Protein AF-A0AAV0DRF1-F1 (afdb_monomer)

Radius of gyration: 24.37 Å; Cα contacts (8 Å, |Δi|>4): 226; chains: 1; bounding box: 44×60×85 Å

Sequence (187 aa):
MSDIYEKFKIRVGYKKAWCGRLIALECKFGNWEASYNELPKLLEAIRYSNPGSVVHLQSLQIGIPDTLQFFRVFWSFKASIDSFKYCLPVVSVDGTHLYGKYQGVLLVVVAMNANREIFPLVYAVVASENAESWSWFFERVMSDVVGSDRRVCIISDRIFQFRQEALTPKQCPNPWSEHRNPTPAFW

Solvent-accessible surface area (backbone atoms only — not comparable to full-atom values): 11291 Å² total; per-residue (Å²): 116,64,66,52,28,73,75,68,72,47,90,73,54,70,70,58,52,50,52,51,49,52,53,53,47,32,75,73,75,48,54,73,67,60,55,62,67,44,43,64,59,52,53,50,50,48,37,68,77,35,70,78,29,50,74,49,81,45,63,41,82,49,103,47,86,100,41,69,43,84,49,34,37,38,40,32,49,34,69,35,44,68,48,47,80,62,25,53,61,42,36,41,42,52,76,45,78,42,84,68,94,67,62,26,24,42,37,38,35,30,32,34,36,83,84,72,42,86,36,76,41,38,43,31,41,33,60,50,99,42,67,66,52,51,51,54,49,50,50,49,45,40,66,76,51,54,39,93,88,53,77,67,48,81,44,62,72,87,65,93,70,80,72,82,71,87,80,58,80,78,75,75,79,71,96,78,78,77,94,71,82,87,81,89,76,92,132

Structure (mmCIF, N/CA/C/O backbone):
data_AF-A0AAV0DRF1-F1
#
_entry.id   AF-A0AAV0DRF1-F1
#
loop_
_atom_site.group_PDB
_atom_site.id
_atom_site.type_symbol
_atom_site.label_atom_id
_atom_site.label_alt_id
_atom_site.label_comp_id
_atom_site.label_asym_id
_atom_site.label_entity_id
_atom_site.label_seq_id
_atom_site.pdbx_PDB_ins_code
_atom_site.Cartn_x
_atom_site.Cartn_y
_atom_site.Cartn_z
_atom_site.occupancy
_atom_site.B_iso_or_equiv
_atom_site.auth_seq_id
_atom_site.auth_comp_id
_atom_site.auth_asym_id
_atom_site.auth_atom_id
_atom_site.pdbx_PDB_model_num
ATOM 1 N N . MET A 1 1 ? 24.338 -19.799 -18.988 1.00 65.12 1 MET A N 1
ATOM 2 C CA . MET A 1 1 ? 24.235 -19.416 -20.425 1.00 65.12 1 MET A CA 1
ATOM 3 C C . MET A 1 1 ? 24.688 -20.526 -21.374 1.00 65.12 1 MET A C 1
ATOM 5 O O . MET A 1 1 ? 24.482 -20.381 -22.574 1.00 65.12 1 MET A O 1
ATOM 9 N N . SER A 1 2 ? 25.235 -21.632 -20.857 1.00 76.25 2 SER A N 1
ATOM 10 C CA . SER A 1 2 ? 25.391 -22.914 -21.561 1.00 76.25 2 SER A CA 1
ATOM 11 C C . SER A 1 2 ? 24.099 -23.347 -22.253 1.00 76.25 2 SER A C 1
ATOM 13 O O . SER A 1 2 ? 24.123 -23.638 -23.439 1.00 76.25 2 SER A O 1
ATOM 15 N N . ASP A 1 3 ? 22.961 -23.232 -21.573 1.00 85.88 3 ASP A N 1
ATOM 16 C CA . ASP A 1 3 ? 21.671 -23.771 -22.027 1.00 85.88 3 ASP A CA 1
ATOM 17 C C . ASP A 1 3 ? 21.187 -23.152 -23.353 1.00 85.88 3 ASP A C 1
ATOM 19 O O . ASP A 1 3 ? 20.653 -23.838 -24.225 1.00 85.88 3 ASP A O 1
ATOM 23 N N . ILE A 1 4 ? 21.417 -21.845 -23.547 1.00 86.50 4 ILE A N 1
ATOM 24 C CA . ILE A 1 4 ? 21.077 -21.141 -24.797 1.00 86.50 4 ILE A CA 1
ATOM 25 C C . ILE A 1 4 ? 21.964 -21.642 -25.940 1.00 86.50 4 ILE A C 1
ATOM 27 O O . ILE A 1 4 ? 21.481 -21.878 -27.048 1.00 86.50 4 ILE A O 1
ATOM 31 N N . TYR A 1 5 ? 23.257 -21.826 -25.674 1.00 88.75 5 TYR A N 1
ATOM 32 C CA . TYR A 1 5 ? 24.185 -22.344 -26.669 1.00 88.75 5 TYR A CA 1
ATOM 33 C C . TYR A 1 5 ? 23.912 -23.817 -26.975 1.00 88.75 5 TYR A C 1
ATOM 35 O O . TYR A 1 5 ? 23.933 -24.211 -28.133 1.00 88.75 5 TYR A O 1
ATOM 43 N N . GLU A 1 6 ? 23.603 -24.638 -25.978 1.00 92.25 6 GLU A N 1
ATOM 44 C CA . GLU A 1 6 ? 23.290 -26.053 -26.168 1.00 92.25 6 GLU A CA 1
ATOM 45 C C . GLU A 1 6 ? 22.064 -26.243 -27.056 1.00 92.25 6 GLU A C 1
ATOM 47 O O . GLU A 1 6 ? 22.135 -27.018 -28.015 1.00 92.25 6 GLU A O 1
ATOM 52 N N . LYS A 1 7 ? 20.999 -25.476 -26.793 1.00 94.25 7 LYS A N 1
ATOM 53 C CA . LYS A 1 7 ? 19.719 -25.572 -27.500 1.00 94.25 7 LYS A CA 1
ATOM 54 C C . LYS A 1 7 ? 19.719 -24.902 -28.873 1.00 94.25 7 LYS A C 1
ATOM 56 O O . LYS A 1 7 ? 19.182 -25.469 -29.817 1.00 94.25 7 LYS A O 1
ATOM 61 N N . PHE A 1 8 ? 20.300 -23.709 -28.992 1.00 92.31 8 PHE A N 1
ATOM 62 C CA . PHE A 1 8 ? 20.183 -22.887 -30.204 1.00 92.31 8 PHE A CA 1
ATOM 63 C C . PHE A 1 8 ? 21.497 -22.712 -30.967 1.00 92.31 8 PHE A C 1
ATOM 65 O O . PHE A 1 8 ? 21.495 -22.113 -32.035 1.00 92.31 8 PHE A O 1
ATOM 72 N N . LYS A 1 9 ? 22.624 -23.201 -30.433 1.00 93.94 9 LYS A N 1
ATOM 73 C CA . LYS A 1 9 ? 23.979 -23.017 -30.994 1.00 93.94 9 LYS A CA 1
ATOM 74 C C . LYS A 1 9 ? 24.379 -21.546 -31.180 1.00 93.94 9 LYS A C 1
ATOM 76 O O . LYS A 1 9 ? 25.298 -21.234 -31.930 1.00 93.94 9 LYS A O 1
ATOM 81 N N . ILE A 1 10 ? 23.736 -20.638 -30.440 1.00 92.31 10 ILE A N 1
ATOM 82 C CA . ILE A 1 10 ? 24.002 -19.197 -30.476 1.00 92.31 10 ILE A CA 1
ATOM 83 C C . ILE A 1 10 ? 24.738 -18.787 -29.203 1.00 92.31 10 ILE A C 1
ATOM 85 O O . ILE A 1 10 ? 24.286 -19.050 -28.087 1.00 92.31 10 ILE A O 1
ATOM 89 N N . ARG A 1 11 ? 25.873 -18.098 -29.361 1.00 91.12 11 ARG A N 1
ATOM 90 C CA . ARG A 1 11 ? 26.576 -17.466 -28.240 1.00 91.12 11 ARG A CA 1
ATOM 91 C C . ARG A 1 11 ? 25.959 -16.103 -27.961 1.00 91.12 11 ARG A C 1
ATOM 93 O O . ARG A 1 11 ? 26.071 -15.180 -28.764 1.00 91.12 11 ARG A O 1
ATOM 100 N N . VAL A 1 12 ? 25.328 -15.969 -26.802 1.00 89.62 12 VAL A N 1
ATOM 101 C CA . VAL A 1 12 ? 24.767 -14.703 -26.325 1.00 89.62 12 VAL A CA 1
ATOM 102 C C . VAL A 1 12 ? 25.636 -14.198 -25.178 1.00 89.62 12 VAL A C 1
ATOM 104 O O . VAL A 1 12 ? 26.016 -14.968 -24.305 1.00 89.62 12 VAL A O 1
ATOM 107 N N . GLY A 1 13 ? 25.990 -12.912 -25.187 1.00 92.56 13 GLY A N 1
ATOM 108 C CA . GLY A 1 13 ? 26.674 -12.275 -24.058 1.00 92.56 13 GLY A CA 1
ATOM 109 C C . GLY A 1 13 ? 25.694 -11.936 -22.931 1.00 92.56 13 GLY A C 1
ATOM 110 O O . GLY A 1 13 ? 24.521 -11.681 -23.198 1.00 92.56 13 GLY A O 1
ATOM 111 N N . TYR A 1 14 ? 26.172 -11.861 -21.683 1.00 90.00 14 TYR A N 1
ATOM 112 C CA . TYR A 1 14 ? 25.314 -11.648 -20.506 1.00 90.00 14 TYR A CA 1
ATOM 113 C C . TYR A 1 14 ? 24.413 -10.416 -20.657 1.00 90.00 14 TYR A C 1
ATOM 115 O O . TYR A 1 14 ? 23.203 -10.505 -20.479 1.00 90.00 14 TYR A O 1
ATOM 123 N N . LYS A 1 15 ? 24.984 -9.286 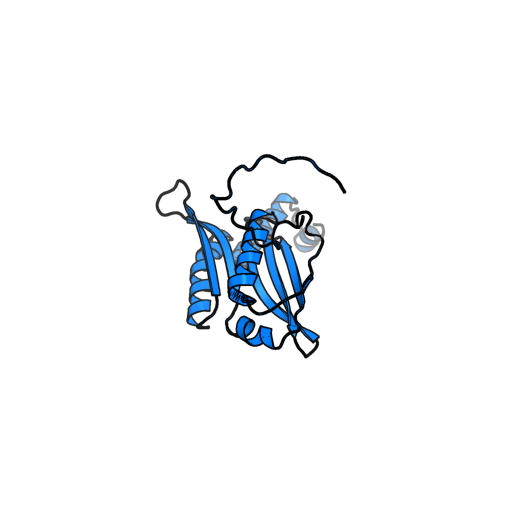-21.100 1.00 92.31 15 LYS A N 1
ATOM 124 C CA . LYS A 1 15 ? 24.240 -8.040 -21.337 1.00 92.31 15 LYS A CA 1
ATOM 125 C C . LYS A 1 15 ? 23.119 -8.208 -22.372 1.00 92.31 15 LYS A C 1
ATOM 127 O O . LYS A 1 15 ? 22.024 -7.707 -22.152 1.00 92.31 15 LYS A O 1
ATOM 132 N N . LYS A 1 16 ? 23.356 -8.947 -23.465 1.00 92.69 16 LYS A N 1
ATOM 133 C CA . LYS A 1 16 ? 22.323 -9.233 -24.481 1.00 92.69 16 LYS A CA 1
ATOM 134 C C . LYS A 1 16 ? 21.211 -10.118 -23.915 1.00 92.69 16 LYS A C 1
ATOM 136 O O . LYS A 1 16 ? 20.044 -9.832 -24.155 1.00 92.69 16 LYS A O 1
ATOM 141 N N . ALA A 1 17 ? 21.561 -11.147 -23.141 1.00 92.50 17 ALA A N 1
ATOM 142 C CA . ALA A 1 17 ? 20.582 -12.013 -22.484 1.00 92.50 17 ALA A CA 1
ATOM 143 C C . ALA A 1 17 ? 19.739 -11.239 -21.454 1.00 92.50 17 ALA A C 1
ATOM 145 O O . ALA A 1 17 ? 18.521 -11.392 -21.413 1.00 92.50 17 ALA A O 1
ATOM 146 N N . TRP A 1 18 ? 20.370 -10.356 -20.676 1.00 90.44 18 TRP A N 1
ATOM 147 C CA . TRP A 1 18 ? 19.695 -9.466 -19.732 1.00 90.44 18 TRP A CA 1
ATOM 148 C C . TRP A 1 18 ? 18.731 -8.499 -20.432 1.00 90.44 18 TRP A C 1
ATOM 150 O O . TRP A 1 18 ? 17.565 -8.430 -20.055 1.00 90.44 18 TRP A O 1
ATOM 160 N N . CYS A 1 19 ? 19.169 -7.808 -21.490 1.00 91.88 19 CYS A N 1
ATOM 161 C CA . CYS A 1 19 ? 18.290 -6.941 -22.280 1.00 91.88 19 CYS A CA 1
ATOM 162 C C . CYS A 1 19 ? 17.124 -7.723 -22.902 1.00 91.88 19 CYS A C 1
ATOM 164 O O . CYS A 1 19 ? 15.986 -7.275 -22.822 1.00 91.88 19 CYS A O 1
ATOM 166 N N . GLY A 1 20 ? 17.386 -8.911 -23.458 1.00 93.00 20 GLY A N 1
ATOM 167 C CA . GLY A 1 20 ? 16.338 -9.783 -23.993 1.00 93.00 20 GLY A CA 1
ATOM 168 C C . GLY A 1 20 ? 15.314 -10.190 -22.932 1.00 93.00 20 GLY A C 1
ATOM 169 O O . GLY A 1 20 ? 14.115 -10.156 -23.195 1.00 93.00 20 GLY A O 1
ATOM 170 N N . ARG A 1 21 ? 15.764 -10.493 -21.705 1.00 91.25 21 ARG A N 1
ATOM 171 C CA . ARG A 1 21 ? 14.876 -10.744 -20.559 1.00 91.25 21 ARG A CA 1
ATOM 172 C C . ARG A 1 21 ? 14.020 -9.521 -20.227 1.00 91.25 21 ARG A C 1
ATOM 174 O O . ARG A 1 21 ? 12.831 -9.695 -19.990 1.00 91.25 21 ARG A O 1
ATOM 181 N N . LEU A 1 22 ? 14.598 -8.319 -20.184 1.00 89.50 22 LEU A N 1
ATOM 182 C CA . LEU A 1 22 ? 13.844 -7.096 -19.883 1.00 89.50 22 LEU A CA 1
ATOM 183 C C . LEU A 1 22 ? 12.760 -6.825 -20.934 1.00 89.50 22 LEU A C 1
ATOM 185 O O . LEU A 1 22 ? 11.617 -6.594 -20.556 1.00 89.50 22 LEU A O 1
ATOM 189 N N . ILE A 1 23 ? 13.088 -6.958 -22.223 1.00 91.00 23 ILE A N 1
ATOM 190 C CA . ILE A 1 23 ? 12.119 -6.816 -23.322 1.00 91.00 23 ILE A CA 1
ATOM 191 C C . ILE A 1 23 ? 11.008 -7.863 -23.193 1.00 91.00 23 ILE A C 1
ATOM 193 O O . ILE A 1 23 ? 9.834 -7.531 -23.287 1.00 91.00 23 ILE A O 1
ATOM 197 N N . ALA A 1 24 ? 11.354 -9.126 -22.925 1.00 93.00 24 ALA A N 1
ATOM 198 C CA . ALA A 1 24 ? 10.358 -10.183 -22.757 1.00 93.00 24 ALA A CA 1
ATOM 199 C C . ALA A 1 24 ? 9.431 -9.943 -21.550 1.00 93.00 24 ALA A C 1
ATOM 201 O O . ALA A 1 24 ? 8.237 -10.231 -21.631 1.00 93.00 24 ALA A O 1
ATOM 202 N N . LEU A 1 25 ? 9.961 -9.415 -20.439 1.00 89.62 25 LEU A N 1
ATOM 203 C CA . LEU A 1 25 ? 9.156 -9.020 -19.280 1.00 89.62 25 LEU A CA 1
ATOM 204 C C . LEU A 1 25 ? 8.205 -7.873 -19.632 1.00 89.62 25 LEU A C 1
ATOM 206 O O . LEU A 1 25 ? 7.031 -7.954 -19.289 1.00 89.62 25 LEU A O 1
ATOM 210 N N . GLU A 1 26 ? 8.684 -6.862 -20.353 1.00 90.06 26 GLU A N 1
ATOM 211 C CA . GLU A 1 26 ? 7.869 -5.731 -20.802 1.00 90.06 26 GLU A CA 1
ATOM 212 C C . GLU A 1 26 ? 6.776 -6.161 -21.789 1.00 90.06 26 GLU A C 1
ATOM 214 O O . GLU A 1 26 ? 5.627 -5.757 -21.648 1.00 90.06 26 GLU A O 1
ATOM 219 N N . CYS A 1 27 ? 7.072 -7.063 -22.729 1.00 92.69 27 CYS A N 1
ATOM 220 C CA . CYS A 1 27 ? 6.055 -7.628 -23.619 1.00 92.69 27 CYS A CA 1
ATOM 221 C C . CYS A 1 27 ? 4.978 -8.415 -22.859 1.00 92.69 27 CYS A C 1
ATOM 223 O O . CYS A 1 27 ? 3.826 -8.440 -23.283 1.00 92.69 27 CYS A O 1
ATOM 225 N N . LYS A 1 28 ? 5.347 -9.091 -21.762 1.00 92.19 28 LYS A N 1
ATOM 226 C CA . LYS A 1 28 ? 4.423 -9.926 -20.984 1.00 92.19 28 LYS A CA 1
ATOM 227 C C . LYS A 1 28 ? 3.576 -9.121 -19.998 1.00 92.19 28 LYS A C 1
ATOM 229 O O . LYS A 1 28 ? 2.400 -9.430 -19.834 1.00 92.19 28 LYS A O 1
ATOM 234 N N . PHE A 1 29 ? 4.178 -8.160 -19.302 1.00 87.50 29 PHE A N 1
ATOM 235 C CA . PHE A 1 29 ? 3.557 -7.452 -18.176 1.00 87.50 29 PHE A CA 1
ATOM 236 C C . PHE A 1 29 ? 3.274 -5.973 -18.457 1.00 87.50 29 PHE A C 1
ATOM 238 O O . PHE A 1 29 ? 2.647 -5.313 -17.634 1.00 87.50 29 PHE A O 1
ATOM 245 N N . GLY A 1 30 ? 3.710 -5.454 -19.604 1.00 89.88 30 GLY A N 1
ATOM 246 C CA . GLY A 1 30 ? 3.711 -4.026 -19.895 1.00 89.88 30 GLY A CA 1
ATOM 247 C C . GLY A 1 30 ? 4.932 -3.317 -19.310 1.00 89.88 30 GLY A C 1
ATOM 248 O O . GLY A 1 30 ? 5.792 -3.914 -18.655 1.00 89.88 30 GLY A O 1
ATOM 249 N N . ASN A 1 31 ? 5.016 -2.015 -19.572 1.00 89.00 31 ASN A N 1
ATOM 250 C CA . ASN A 1 31 ? 6.086 -1.181 -19.044 1.00 89.00 31 ASN A CA 1
ATOM 251 C C . ASN A 1 31 ? 5.710 -0.579 -17.682 1.00 89.00 31 ASN A C 1
ATOM 253 O O . ASN A 1 31 ? 4.540 -0.422 -17.335 1.00 89.00 31 ASN A O 1
ATOM 257 N N . TRP A 1 32 ? 6.735 -0.219 -16.912 1.00 86.06 32 TRP A N 1
ATOM 258 C CA . TRP A 1 32 ? 6.572 0.307 -15.559 1.00 86.06 32 TRP A CA 1
ATOM 259 C C . TRP A 1 32 ? 5.783 1.623 -15.513 1.00 86.06 32 TRP A C 1
ATOM 261 O O . TRP A 1 32 ? 4.991 1.821 -14.600 1.00 86.06 32 TRP A O 1
ATOM 271 N N . GLU A 1 33 ? 5.988 2.516 -16.484 1.00 88.06 33 GLU A N 1
ATOM 272 C CA . GLU A 1 33 ? 5.345 3.838 -16.537 1.00 88.06 33 GLU A CA 1
ATOM 273 C C . GLU A 1 33 ? 3.831 3.715 -16.692 1.00 88.06 33 GLU A C 1
ATOM 275 O O . GLU A 1 33 ? 3.078 4.344 -15.953 1.00 88.06 33 GLU A O 1
ATOM 280 N N . ALA A 1 34 ? 3.386 2.843 -17.595 1.00 89.31 34 ALA A N 1
ATOM 281 C CA . ALA A 1 34 ? 1.979 2.541 -17.804 1.00 89.31 34 ALA A CA 1
ATOM 282 C C . ALA A 1 34 ? 1.324 2.030 -16.515 1.00 89.31 34 ALA A C 1
ATOM 284 O O . ALA A 1 34 ? 0.263 2.521 -16.143 1.00 89.31 34 ALA A O 1
ATOM 285 N N . SER A 1 35 ? 1.977 1.123 -15.781 1.00 89.06 35 SER A N 1
ATOM 286 C CA . SER A 1 35 ? 1.444 0.603 -14.514 1.00 89.06 35 SER A CA 1
ATOM 287 C C . SER A 1 35 ? 1.228 1.697 -13.463 1.00 89.06 35 SER A C 1
ATOM 289 O O . SER A 1 35 ? 0.185 1.723 -12.812 1.00 89.06 35 SER A O 1
ATOM 291 N N . TYR A 1 36 ? 2.175 2.630 -13.313 1.00 89.12 36 TYR A N 1
ATOM 292 C CA . TYR A 1 36 ? 2.006 3.766 -12.397 1.00 89.12 36 TYR A CA 1
ATOM 293 C C . TYR A 1 36 ? 0.956 4.771 -12.890 1.00 89.12 36 TYR A C 1
ATOM 295 O O . TYR A 1 36 ? 0.250 5.352 -12.069 1.00 89.12 36 TYR A O 1
ATOM 303 N N . ASN A 1 37 ? 0.796 4.942 -14.204 1.00 89.69 37 ASN A N 1
ATOM 304 C CA . ASN A 1 37 ? -0.235 5.810 -14.783 1.00 89.69 37 ASN A CA 1
ATOM 305 C C . ASN A 1 37 ? -1.653 5.229 -14.657 1.00 89.69 37 ASN A C 1
ATOM 307 O O . ASN A 1 37 ? -2.623 5.984 -14.597 1.00 89.69 37 ASN A O 1
ATOM 311 N N . GLU A 1 38 ? -1.791 3.905 -14.587 1.00 91.69 38 GLU A N 1
ATOM 312 C CA . GLU A 1 38 ? -3.076 3.237 -14.346 1.00 91.69 38 GLU A CA 1
ATOM 313 C C . GLU A 1 38 ? -3.443 3.170 -12.856 1.00 91.69 38 GLU A C 1
ATOM 315 O O . GLU A 1 38 ? -4.619 3.029 -12.514 1.00 91.69 38 GLU A O 1
ATOM 320 N N . LEU A 1 39 ? -2.471 3.333 -11.954 1.00 92.19 39 LEU A N 1
ATOM 321 C CA . LEU A 1 39 ? -2.682 3.253 -10.508 1.00 92.19 39 LEU A CA 1
ATOM 322 C C . LEU A 1 39 ? -3.791 4.196 -9.992 1.00 92.19 39 LEU A C 1
ATOM 324 O O . LEU A 1 39 ? -4.649 3.712 -9.254 1.00 92.19 39 LEU A O 1
ATOM 328 N N . PRO A 1 40 ? -3.874 5.488 -10.380 1.00 93.06 40 PRO A N 1
ATOM 329 C CA . PRO A 1 40 ? -4.980 6.350 -9.960 1.00 93.06 40 PRO A CA 1
ATOM 330 C C . PRO A 1 40 ? -6.354 5.796 -10.357 1.00 93.06 40 PRO A C 1
ATOM 332 O O . PRO A 1 40 ? -7.275 5.790 -9.543 1.00 93.06 40 PRO A O 1
ATOM 335 N N . LYS A 1 41 ? -6.488 5.268 -11.581 1.00 94.94 41 LYS A N 1
ATOM 336 C CA . LYS A 1 41 ? -7.748 4.687 -12.068 1.00 94.94 41 LYS A CA 1
ATOM 337 C C . LYS A 1 41 ? -8.109 3.419 -11.300 1.00 94.94 41 LYS A C 1
ATOM 339 O O . LYS A 1 41 ? -9.271 3.232 -10.951 1.00 94.94 41 LYS A O 1
ATOM 344 N N . LEU A 1 42 ? -7.121 2.570 -11.008 1.00 95.25 42 LEU A N 1
ATOM 345 C CA . LEU A 1 42 ? -7.312 1.376 -10.186 1.00 95.25 42 LEU A CA 1
ATOM 346 C C . LEU A 1 42 ? -7.817 1.742 -8.786 1.00 95.25 42 LEU A C 1
ATOM 348 O O . LEU A 1 42 ? -8.765 1.137 -8.294 1.00 95.25 42 LEU A O 1
ATOM 352 N N . LEU A 1 43 ? -7.200 2.735 -8.149 1.00 95.69 43 LEU A N 1
ATOM 353 C CA . LEU A 1 43 ? -7.585 3.175 -6.810 1.00 95.69 43 LEU A CA 1
ATOM 354 C C . LEU A 1 43 ? -8.998 3.764 -6.789 1.00 95.69 43 LEU A C 1
ATOM 356 O O . LEU A 1 43 ? -9.776 3.457 -5.887 1.00 95.69 43 LEU A O 1
ATOM 360 N N . GLU A 1 44 ? -9.367 4.548 -7.800 1.00 95.62 44 GLU A N 1
ATOM 361 C CA . GLU A 1 44 ? -10.740 5.039 -7.948 1.00 95.62 44 GLU A CA 1
ATOM 362 C C . GLU A 1 44 ? -11.733 3.894 -8.183 1.00 95.62 44 GLU A C 1
ATOM 364 O O . GLU A 1 44 ? -12.794 3.860 -7.560 1.00 95.62 44 GLU A O 1
ATOM 369 N N . ALA A 1 45 ? -11.374 2.887 -8.983 1.00 97.00 45 ALA A N 1
ATOM 370 C CA . ALA A 1 45 ? -12.195 1.691 -9.156 1.00 97.00 45 ALA A CA 1
ATOM 371 C C . ALA A 1 45 ? -12.365 0.905 -7.842 1.00 97.00 45 ALA A C 1
ATOM 373 O O . ALA A 1 45 ? -13.459 0.410 -7.561 1.00 97.00 45 ALA A O 1
ATOM 374 N N . ILE A 1 46 ? -11.326 0.824 -7.001 1.00 95.44 46 ILE A N 1
ATOM 375 C CA . ILE A 1 46 ? -11.410 0.229 -5.657 1.00 95.44 46 ILE A CA 1
ATOM 376 C C . ILE A 1 46 ? -12.403 1.007 -4.790 1.00 95.44 46 ILE A C 1
ATOM 378 O O . ILE A 1 46 ? -13.288 0.395 -4.192 1.00 95.44 46 ILE A O 1
ATOM 382 N N . ARG A 1 47 ? -12.309 2.342 -4.749 1.00 95.94 47 ARG A N 1
ATOM 383 C CA . ARG A 1 47 ? -13.239 3.188 -3.978 1.00 95.94 47 ARG A CA 1
ATOM 384 C C . ARG A 1 47 ? -14.678 3.046 -4.458 1.00 95.94 47 ARG A C 1
ATOM 386 O O . ARG A 1 47 ? -15.584 2.963 -3.634 1.00 95.94 47 ARG A O 1
ATOM 393 N N . TYR A 1 48 ? -14.876 3.009 -5.774 1.00 96.75 48 TYR A N 1
ATOM 394 C CA . TYR A 1 48 ? -16.192 2.875 -6.389 1.00 96.75 48 TYR A CA 1
ATOM 395 C C . TYR A 1 48 ? -16.826 1.509 -6.097 1.00 96.75 48 TYR A C 1
ATOM 397 O O . TYR A 1 48 ? -17.982 1.436 -5.692 1.00 96.75 48 TYR A O 1
ATOM 405 N N . SER A 1 49 ? -16.061 0.426 -6.262 1.00 97.19 49 SER A N 1
ATOM 406 C CA . SER A 1 49 ? -16.540 -0.948 -6.042 1.00 97.19 49 SER A CA 1
ATOM 407 C C . SER A 1 49 ? -16.696 -1.316 -4.567 1.00 97.19 49 SER A C 1
ATOM 409 O O . SER A 1 49 ? -17.515 -2.169 -4.236 1.00 97.19 49 SER A O 1
ATOM 411 N N . ASN A 1 50 ? -15.940 -0.670 -3.675 1.00 97.06 50 ASN A N 1
ATOM 412 C CA . ASN A 1 50 ? -15.970 -0.911 -2.236 1.00 97.06 50 ASN A CA 1
ATOM 413 C C . ASN A 1 50 ? -16.194 0.408 -1.475 1.00 97.06 50 ASN A C 1
ATOM 415 O O . ASN A 1 50 ? -15.243 0.933 -0.875 1.00 97.06 50 ASN A O 1
ATOM 419 N N . PRO A 1 51 ? -17.429 0.951 -1.474 1.00 97.12 51 PRO A N 1
ATOM 420 C CA . PRO A 1 51 ? -17.745 2.193 -0.779 1.00 97.12 51 PRO A CA 1
ATOM 421 C C . PRO A 1 51 ? -17.312 2.169 0.690 1.00 97.12 51 PRO A C 1
ATOM 423 O O . PRO A 1 51 ? -17.555 1.207 1.418 1.00 97.12 51 PRO A O 1
ATOM 426 N N . GLY A 1 52 ? -16.653 3.244 1.123 1.00 96.94 52 GLY A N 1
ATOM 427 C CA . GLY A 1 52 ? -16.060 3.359 2.458 1.00 96.94 52 GLY A CA 1
ATOM 428 C C . GLY A 1 52 ? -14.605 2.892 2.549 1.00 96.94 52 GLY A C 1
ATOM 429 O O . GLY A 1 52 ? -13.996 3.059 3.600 1.00 96.94 52 GLY A O 1
ATOM 430 N N . SER A 1 53 ? -14.029 2.331 1.480 1.00 97.81 53 SER A N 1
ATOM 431 C CA . SER A 1 53 ? -12.589 2.056 1.441 1.00 97.81 53 SER A CA 1
ATOM 432 C C . SER A 1 53 ? -11.807 3.365 1.450 1.00 97.81 53 SER A C 1
ATOM 434 O O . SER A 1 53 ? -12.203 4.345 0.812 1.00 97.81 53 SER A O 1
ATOM 436 N N . VAL A 1 54 ? -10.688 3.370 2.163 1.00 97.75 54 VAL A N 1
ATOM 437 C CA . VAL A 1 54 ? -9.819 4.538 2.296 1.00 97.75 54 VAL A CA 1
ATOM 438 C C . VAL A 1 54 ? -8.721 4.449 1.252 1.00 97.75 54 VAL A C 1
ATOM 440 O O . VAL A 1 54 ? -8.112 3.395 1.073 1.00 97.75 54 VAL A O 1
ATOM 443 N N . VAL A 1 55 ? -8.460 5.565 0.577 1.00 97.88 55 VAL A N 1
ATOM 444 C CA . VAL A 1 55 ? -7.357 5.726 -0.369 1.00 97.88 55 VAL A CA 1
ATOM 445 C C . VAL A 1 55 ? -6.762 7.114 -0.182 1.00 97.88 55 VAL A C 1
ATOM 447 O O . VAL A 1 55 ? -7.482 8.111 -0.217 1.00 97.88 55 VAL A O 1
ATOM 450 N N . HIS A 1 56 ? -5.439 7.177 -0.084 1.00 97.25 56 HIS A N 1
ATOM 451 C CA . HIS A 1 56 ? -4.667 8.410 -0.141 1.00 97.25 56 HIS A CA 1
ATOM 452 C C . HIS A 1 56 ? -3.579 8.266 -1.194 1.00 97.25 56 HIS A C 1
ATOM 454 O O . HIS A 1 56 ? -2.610 7.544 -0.984 1.00 97.25 56 HIS A O 1
ATOM 460 N N . LEU A 1 57 ? -3.735 8.957 -2.320 1.00 95.88 57 LEU A N 1
ATOM 461 C CA . LEU A 1 57 ? -2.715 9.058 -3.358 1.00 95.88 57 LEU A CA 1
ATOM 462 C C . LEU A 1 57 ? -2.066 10.440 -3.283 1.00 95.88 57 LEU A C 1
ATOM 464 O O . LEU A 1 57 ? -2.762 11.452 -3.336 1.00 95.88 57 LEU A O 1
ATOM 468 N N . GLN A 1 58 ? -0.740 10.478 -3.185 1.00 94.81 58 GLN A N 1
ATOM 469 C CA . GLN A 1 58 ? 0.036 11.708 -3.253 1.00 94.81 58 GLN A CA 1
ATOM 470 C C . GLN A 1 58 ? 0.957 11.675 -4.470 1.00 94.81 58 GLN A C 1
ATOM 472 O O . GLN A 1 58 ? 1.713 10.721 -4.683 1.00 94.81 58 GLN A O 1
ATOM 477 N N . SER A 1 59 ? 0.918 12.768 -5.223 1.00 92.12 59 SER A N 1
ATOM 478 C CA . SER A 1 59 ? 1.789 13.019 -6.364 1.00 92.12 59 SER A CA 1
ATOM 479 C C . SER A 1 59 ? 2.520 14.345 -6.176 1.00 92.12 59 SER A C 1
ATOM 481 O O . SER A 1 59 ? 2.040 15.235 -5.473 1.00 92.12 59 SER A O 1
ATOM 483 N N . LEU A 1 60 ? 3.684 14.477 -6.801 1.00 90.75 60 LEU A N 1
ATOM 484 C CA . LEU A 1 60 ? 4.490 15.691 -6.812 1.00 90.75 60 LEU A CA 1
ATOM 485 C C . LEU A 1 60 ? 4.356 16.382 -8.164 1.00 90.75 60 LEU A C 1
ATOM 487 O O . LEU A 1 60 ? 4.460 15.738 -9.209 1.00 90.75 60 LEU A O 1
ATOM 491 N N . GLN A 1 61 ? 4.170 17.700 -8.142 1.00 88.25 61 GLN A N 1
ATOM 492 C CA . GLN A 1 61 ? 4.323 18.505 -9.345 1.00 88.25 61 GLN A CA 1
ATOM 493 C C . GLN A 1 61 ? 5.802 18.534 -9.714 1.00 88.25 61 GLN A C 1
ATOM 495 O O . GLN A 1 61 ? 6.642 18.940 -8.909 1.00 88.25 61 GLN A O 1
ATOM 500 N N . ILE A 1 62 ? 6.117 18.118 -10.933 1.00 87.38 62 ILE A N 1
ATOM 501 C CA . ILE A 1 62 ? 7.456 18.300 -11.487 1.00 87.38 62 ILE A CA 1
ATOM 502 C C . ILE A 1 62 ? 7.458 19.529 -12.396 1.00 87.38 62 ILE A C 1
ATOM 504 O O . ILE A 1 62 ? 6.400 19.991 -12.820 1.00 87.38 62 ILE A O 1
ATOM 508 N N . GLY A 1 63 ? 8.639 20.081 -12.692 1.00 85.44 63 GLY A N 1
ATOM 509 C CA . GLY A 1 63 ? 8.815 21.294 -13.512 1.00 85.44 63 GLY A CA 1
ATOM 510 C C . GLY A 1 63 ? 8.374 21.171 -14.980 1.00 85.44 63 GLY A C 1
ATOM 511 O O . GLY A 1 63 ? 8.810 21.954 -15.817 1.00 85.44 63 GLY A O 1
ATOM 512 N N . ILE A 1 64 ? 7.544 20.178 -15.295 1.00 88.75 64 ILE A N 1
ATOM 513 C CA . ILE A 1 64 ? 6.904 19.946 -16.581 1.00 88.75 64 ILE A CA 1
ATOM 514 C C . ILE A 1 64 ? 5.406 20.233 -16.382 1.00 88.75 64 ILE A C 1
ATOM 516 O O . ILE A 1 64 ? 4.795 19.632 -15.489 1.00 88.75 64 ILE A O 1
ATOM 520 N N . PRO A 1 65 ? 4.804 21.140 -17.172 1.00 88.19 65 PRO A N 1
ATOM 521 C CA . PRO A 1 65 ? 3.373 21.424 -17.105 1.00 88.19 65 PRO A CA 1
ATOM 522 C C . PRO A 1 65 ? 2.528 20.151 -17.209 1.00 88.19 65 PRO A C 1
ATOM 524 O O . PRO A 1 65 ? 2.894 19.213 -17.919 1.00 88.19 65 PRO A O 1
ATOM 527 N N . ASP A 1 66 ? 1.426 20.114 -16.459 1.00 82.75 66 ASP A N 1
ATOM 528 C CA . ASP A 1 66 ? 0.435 19.026 -16.456 1.00 82.75 66 ASP A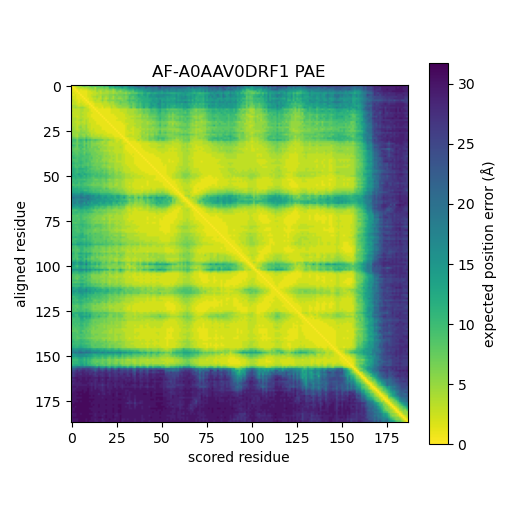 CA 1
ATOM 529 C C . ASP A 1 66 ? 0.993 17.620 -16.174 1.00 82.75 66 ASP A C 1
ATOM 531 O O . ASP A 1 66 ? 0.330 16.612 -16.418 1.00 82.75 66 ASP A O 1
ATOM 535 N N . THR A 1 67 ? 2.207 17.534 -15.623 1.00 84.31 67 THR A N 1
ATOM 536 C CA . THR A 1 67 ? 2.846 16.262 -15.289 1.00 84.31 67 THR A CA 1
ATOM 537 C C . THR A 1 67 ? 2.988 16.116 -13.782 1.00 84.31 67 THR A C 1
ATOM 539 O O . THR A 1 67 ? 3.671 16.897 -13.115 1.00 84.31 67 THR A O 1
ATOM 542 N N . LEU A 1 68 ? 2.362 15.068 -13.252 1.00 87.38 68 LEU A N 1
ATOM 543 C CA . LEU A 1 68 ? 2.456 14.672 -11.855 1.00 87.38 68 LEU A CA 1
ATOM 544 C C . LEU A 1 68 ? 3.298 13.405 -11.737 1.00 87.38 68 LEU A C 1
ATOM 546 O O . LEU A 1 68 ? 3.046 12.408 -12.411 1.00 87.38 68 LEU A O 1
ATOM 550 N N . GLN A 1 69 ? 4.285 13.433 -10.852 1.00 88.81 69 GLN A N 1
ATOM 551 C CA . GLN A 1 69 ? 5.076 12.262 -10.509 1.00 88.81 69 GLN A CA 1
ATOM 552 C C . GLN A 1 69 ? 4.439 11.548 -9.319 1.00 88.81 69 GLN A C 1
ATOM 554 O O . GLN A 1 69 ? 4.175 12.169 -8.291 1.00 88.81 69 GLN A O 1
ATOM 559 N N . PHE A 1 70 ? 4.223 10.238 -9.432 1.00 90.94 70 PHE A N 1
ATOM 560 C CA . PHE A 1 70 ? 3.827 9.416 -8.291 1.00 90.94 70 PHE A CA 1
ATOM 561 C C . PHE A 1 70 ? 4.829 9.574 -7.138 1.00 90.94 70 PHE A C 1
ATOM 563 O O . PHE A 1 70 ? 6.038 9.476 -7.355 1.00 90.94 70 PHE A O 1
ATOM 570 N N . PHE A 1 71 ? 4.331 9.765 -5.916 1.00 92.44 71 PHE A N 1
ATOM 571 C CA . PHE A 1 71 ? 5.174 9.851 -4.725 1.00 92.44 71 PHE A CA 1
ATOM 572 C C . PHE A 1 71 ? 4.889 8.724 -3.741 1.00 92.44 71 PHE A C 1
ATOM 574 O O . PHE A 1 71 ? 5.793 7.968 -3.384 1.00 92.44 71 PHE A O 1
ATOM 581 N N . ARG A 1 72 ? 3.629 8.590 -3.323 1.00 95.38 72 ARG A N 1
ATOM 582 C CA . ARG A 1 72 ? 3.193 7.511 -2.435 1.00 95.38 72 ARG A CA 1
ATOM 583 C C . ARG A 1 72 ? 1.695 7.285 -2.514 1.00 95.38 72 ARG A C 1
ATOM 585 O O . ARG A 1 72 ? 0.936 8.191 -2.855 1.00 95.38 72 ARG A O 1
ATOM 592 N N . VAL A 1 73 ? 1.269 6.084 -2.151 1.00 97.25 73 VAL A N 1
ATOM 593 C CA . VAL A 1 73 ? -0.143 5.737 -1.988 1.00 97.25 73 VAL A CA 1
ATOM 594 C C . VAL A 1 73 ? -0.350 4.909 -0.730 1.00 97.25 73 VAL A C 1
ATOM 596 O O . VAL A 1 73 ? 0.512 4.120 -0.363 1.00 97.25 73 VAL A O 1
ATOM 599 N N . PHE A 1 74 ? -1.504 5.073 -0.101 1.00 98.12 74 PHE A N 1
ATOM 600 C CA . PHE A 1 74 ? -2.027 4.249 0.980 1.00 98.12 74 PHE A CA 1
ATOM 601 C C . PHE A 1 74 ? -3.450 3.824 0.631 1.00 98.12 74 PHE A C 1
ATOM 603 O O . PHE A 1 74 ? -4.218 4.639 0.113 1.00 98.12 74 PHE A O 1
ATOM 610 N N . TRP A 1 75 ? -3.825 2.584 0.936 1.00 98.38 75 TRP A N 1
ATOM 611 C CA . TRP A 1 75 ? -5.221 2.171 0.878 1.00 98.38 75 TRP A CA 1
ATOM 612 C C . TRP A 1 75 ? -5.561 1.057 1.868 1.00 98.38 75 TRP A C 1
ATOM 614 O O . TRP A 1 75 ? -4.724 0.240 2.260 1.00 98.38 75 TRP A O 1
ATOM 624 N N . SER A 1 76 ? -6.835 1.009 2.246 1.00 98.25 76 SER A N 1
ATOM 625 C CA . SER A 1 76 ? -7.427 -0.071 3.030 1.00 98.25 76 SER A CA 1
ATOM 626 C C . SER A 1 76 ? -8.876 -0.289 2.602 1.00 98.25 76 SER A C 1
ATOM 628 O O . SER A 1 76 ? -9.617 0.661 2.336 1.00 98.25 76 SER A O 1
ATOM 630 N N . PHE A 1 77 ? -9.281 -1.554 2.505 1.00 98.12 77 PHE A N 1
ATOM 631 C CA . PHE A 1 77 ? -10.637 -1.919 2.110 1.00 98.12 77 PHE A CA 1
ATOM 632 C C . PHE A 1 77 ? -11.605 -1.724 3.273 1.00 98.12 77 PHE A C 1
ATOM 634 O O . PHE A 1 77 ? -11.299 -2.109 4.402 1.00 98.12 77 PHE A O 1
ATOM 641 N N . LYS A 1 78 ? -12.819 -1.236 2.993 1.00 97.50 78 LYS A N 1
ATOM 642 C CA . LYS A 1 78 ? -13.860 -1.069 4.021 1.00 97.50 78 LYS A CA 1
ATOM 643 C C . LYS A 1 78 ? -14.107 -2.349 4.817 1.00 97.50 78 LYS A C 1
ATOM 645 O O . LYS A 1 78 ? -14.192 -2.305 6.039 1.00 97.50 78 LYS A O 1
ATOM 650 N N . ALA A 1 79 ? -14.157 -3.487 4.126 1.00 96.62 79 ALA A N 1
ATOM 651 C CA . ALA A 1 79 ? -14.323 -4.791 4.756 1.00 96.62 79 ALA A CA 1
ATOM 652 C C . ALA A 1 79 ? -13.188 -5.110 5.745 1.00 96.62 79 ALA A C 1
ATOM 654 O O . ALA A 1 79 ? -13.457 -5.630 6.828 1.00 96.62 79 ALA A O 1
ATOM 655 N N . SER A 1 80 ? -11.939 -4.761 5.414 1.00 96.81 80 SER A N 1
ATOM 656 C CA . SER A 1 80 ? -10.791 -4.939 6.309 1.00 96.81 80 SER A CA 1
ATOM 657 C C . SER A 1 80 ? -10.880 -4.036 7.536 1.00 96.81 80 SER A C 1
ATOM 659 O O . SER A 1 80 ? -10.710 -4.523 8.653 1.00 96.81 80 SER A O 1
ATOM 661 N N . ILE A 1 81 ? -11.219 -2.759 7.342 1.00 96.81 81 ILE A N 1
ATOM 662 C CA . ILE A 1 81 ? -11.403 -1.782 8.427 1.00 96.81 81 ILE A CA 1
ATOM 663 C C . ILE A 1 81 ? -12.486 -2.269 9.400 1.00 96.81 81 ILE A C 1
ATOM 665 O O . ILE A 1 81 ? -12.245 -2.395 10.600 1.00 96.81 81 ILE A O 1
ATOM 669 N N . ASP A 1 82 ? -13.659 -2.634 8.882 1.00 95.94 82 ASP A N 1
ATOM 670 C CA . ASP A 1 82 ? -14.792 -3.078 9.701 1.00 95.94 82 ASP A CA 1
ATOM 671 C C . ASP A 1 82 ? -14.522 -4.390 10.434 1.00 95.94 82 ASP A C 1
ATOM 673 O O . ASP A 1 82 ? -15.008 -4.598 11.551 1.00 95.94 82 ASP A O 1
ATOM 677 N N . SER A 1 83 ? -13.756 -5.284 9.805 1.00 95.25 83 SER A N 1
ATOM 678 C CA . SER A 1 83 ? -13.448 -6.602 10.358 1.00 95.25 83 SER A CA 1
ATOM 679 C C . SER A 1 83 ? -12.323 -6.561 11.385 1.00 95.25 83 SER A C 1
ATOM 681 O O . SER A 1 83 ? -12.216 -7.470 12.212 1.00 95.25 83 SER A O 1
ATOM 683 N N . PHE A 1 84 ? -11.505 -5.505 11.397 1.00 95.69 84 PHE A N 1
ATOM 684 C CA . PHE A 1 84 ? -10.374 -5.395 12.314 1.00 95.69 84 PHE A CA 1
ATOM 685 C C . PHE A 1 84 ? -10.795 -5.457 13.785 1.00 95.69 84 PHE A C 1
ATOM 687 O O . PHE A 1 84 ? -10.063 -5.993 14.619 1.00 95.69 84 PHE A O 1
ATOM 694 N N . LYS A 1 85 ? -12.011 -5.006 14.116 1.00 94.12 85 LYS A N 1
ATOM 695 C CA . LYS A 1 85 ? -12.537 -5.104 15.484 1.00 94.12 85 LYS A CA 1
ATOM 696 C C . LYS A 1 85 ? -12.624 -6.544 16.007 1.00 94.12 85 LYS A C 1
ATOM 698 O O . LYS A 1 85 ? -12.514 -6.739 17.214 1.00 94.12 85 LYS A O 1
ATOM 703 N N . TYR A 1 86 ? -12.757 -7.523 15.109 1.00 94.81 86 TYR A N 1
ATOM 704 C CA . TYR A 1 86 ? -12.793 -8.959 15.409 1.00 94.81 86 TYR A CA 1
ATOM 705 C C . TYR A 1 86 ? -11.411 -9.630 15.367 1.00 94.81 86 TYR A C 1
ATOM 707 O O . TYR A 1 86 ? -11.290 -10.816 15.669 1.00 94.81 86 TYR A O 1
ATOM 715 N N . CYS A 1 87 ? -10.367 -8.894 14.983 1.00 96.06 87 CYS A N 1
ATOM 716 C CA . CYS A 1 87 ? -8.988 -9.360 15.053 1.00 96.06 87 CYS A CA 1
ATOM 717 C C . CYS A 1 87 ? -8.399 -9.114 16.444 1.00 96.06 87 CYS A C 1
ATOM 719 O O . CYS A 1 87 ? -8.859 -8.242 17.193 1.00 96.06 87 CYS A O 1
ATOM 721 N N . LEU A 1 88 ? -7.331 -9.845 16.765 1.00 95.19 88 LEU A N 1
ATOM 722 C CA . LEU A 1 88 ? -6.517 -9.565 17.942 1.00 95.19 88 LEU A CA 1
ATOM 723 C C . LEU A 1 88 ? -6.007 -8.111 17.891 1.00 95.19 88 LEU A C 1
ATOM 725 O O . LEU A 1 88 ? -5.749 -7.585 16.804 1.00 95.19 88 LEU A O 1
ATOM 729 N N . PRO A 1 89 ? -5.839 -7.434 19.040 1.00 94.19 89 PRO A N 1
ATOM 730 C CA . PRO A 1 89 ? -5.309 -6.071 19.105 1.00 94.19 89 PRO A CA 1
ATOM 731 C C . PRO A 1 89 ? -3.781 -6.052 18.909 1.00 94.19 89 PRO A C 1
ATOM 733 O O . PRO A 1 89 ? -3.053 -5.378 19.634 1.00 94.19 89 PRO A O 1
ATOM 736 N N . VAL A 1 90 ? -3.289 -6.820 17.938 1.00 94.50 90 VAL A N 1
ATOM 737 C CA . VAL A 1 90 ? -1.885 -6.927 17.552 1.00 94.50 90 VAL A CA 1
ATOM 738 C C . VAL A 1 90 ? -1.826 -6.884 16.033 1.00 94.50 90 VAL A C 1
ATOM 740 O O . VAL A 1 90 ? -2.555 -7.618 15.361 1.00 94.50 90 VAL A O 1
ATOM 743 N N . VAL A 1 91 ? -0.966 -6.027 15.499 1.00 95.94 91 VAL A N 1
ATOM 744 C CA . VAL A 1 91 ? -0.681 -5.954 14.068 1.00 95.94 91 VAL A CA 1
ATOM 745 C C . VAL A 1 91 ? 0.805 -6.140 13.831 1.00 95.94 91 VAL A C 1
ATOM 747 O O . VAL A 1 91 ? 1.633 -5.654 14.600 1.00 95.94 91 VAL A O 1
ATOM 750 N N . SER A 1 92 ? 1.133 -6.849 12.760 1.00 95.75 92 SER A N 1
ATOM 751 C CA . SER A 1 92 ? 2.489 -6.949 12.243 1.00 95.75 92 SER A CA 1
ATOM 752 C C . SER A 1 92 ? 2.609 -6.062 11.016 1.00 95.75 92 SER A C 1
ATOM 754 O O . SER A 1 92 ? 1.702 -6.020 10.183 1.00 95.75 92 SER A O 1
ATOM 756 N N . VAL A 1 93 ? 3.725 -5.362 10.904 1.00 95.31 93 VAL A N 1
ATOM 757 C CA . VAL A 1 93 ? 4.039 -4.482 9.786 1.00 95.31 9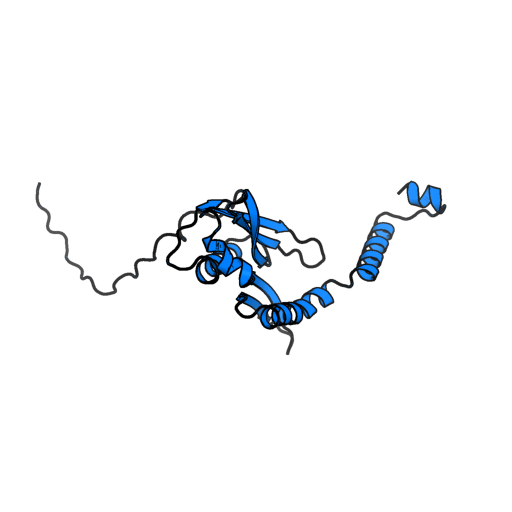3 VAL A CA 1
ATOM 758 C C . VAL A 1 93 ? 5.326 -4.962 9.151 1.00 95.31 93 VAL A C 1
ATOM 760 O O . VAL A 1 93 ? 6.271 -5.312 9.856 1.00 95.31 93 VAL A O 1
ATOM 763 N N . ASP A 1 94 ? 5.338 -4.998 7.827 1.00 92.31 94 ASP A N 1
ATOM 764 C CA . ASP A 1 94 ? 6.519 -5.367 7.061 1.00 92.31 94 ASP A CA 1
ATOM 765 C C . ASP A 1 94 ? 6.630 -4.512 5.798 1.00 92.31 94 ASP A C 1
ATOM 767 O O . ASP A 1 94 ? 5.623 -4.025 5.264 1.00 92.31 94 ASP A O 1
ATOM 771 N N . GLY A 1 95 ? 7.866 -4.316 5.356 1.00 92.50 95 GLY A N 1
ATOM 772 C CA . GLY A 1 95 ? 8.224 -3.581 4.155 1.00 92.50 95 GLY A CA 1
ATOM 773 C C . GLY A 1 95 ? 8.951 -4.491 3.176 1.00 92.50 95 GLY A C 1
ATOM 774 O O . GLY A 1 95 ? 9.859 -5.234 3.536 1.00 92.50 95 GLY A O 1
ATOM 775 N N . THR A 1 96 ? 8.548 -4.457 1.908 1.00 91.62 96 THR A N 1
ATOM 776 C CA . THR A 1 96 ? 9.230 -5.203 0.850 1.00 91.62 96 THR A CA 1
ATOM 777 C C . THR A 1 96 ? 9.606 -4.292 -0.306 1.00 91.62 96 THR A C 1
ATOM 779 O O . THR A 1 96 ? 8.794 -3.515 -0.816 1.00 91.62 96 THR A O 1
ATOM 782 N N . HIS A 1 97 ? 10.868 -4.370 -0.723 1.00 90.00 97 HIS A N 1
ATOM 783 C CA . HIS A 1 97 ? 11.376 -3.571 -1.828 1.00 90.00 97 HIS A CA 1
ATOM 784 C C . HIS A 1 97 ? 10.752 -4.041 -3.142 1.00 90.00 97 HIS A C 1
ATOM 786 O O . HIS A 1 97 ? 10.869 -5.204 -3.535 1.00 90.00 97 HIS A O 1
ATOM 792 N N . LEU A 1 98 ? 10.122 -3.114 -3.858 1.00 89.62 98 LEU A N 1
ATOM 793 C CA . LEU A 1 98 ? 9.596 -3.370 -5.186 1.00 89.62 98 LEU A CA 1
ATOM 794 C C . LEU A 1 98 ? 10.750 -3.467 -6.185 1.00 89.62 98 LEU A C 1
ATOM 796 O O . LEU A 1 98 ? 11.633 -2.611 -6.265 1.00 89.62 98 LEU A O 1
ATOM 800 N N . TYR A 1 99 ? 10.723 -4.527 -6.985 1.00 80.75 99 TYR A N 1
ATOM 801 C CA . TYR A 1 99 ? 11.655 -4.705 -8.087 1.00 80.75 99 TYR A CA 1
ATOM 802 C C . TYR A 1 99 ? 11.171 -3.938 -9.314 1.00 80.75 99 TYR A C 1
ATOM 804 O O . TYR A 1 99 ? 9.995 -3.988 -9.663 1.00 80.75 99 TYR A O 1
ATOM 812 N N . GLY A 1 100 ? 12.094 -3.298 -10.027 1.00 76.88 100 GLY A N 1
ATOM 813 C CA . GLY A 1 100 ? 11.792 -2.640 -11.292 1.00 76.88 100 GLY A CA 1
ATOM 814 C C . GLY A 1 100 ? 12.558 -1.340 -11.464 1.00 76.88 100 GLY A C 1
ATOM 815 O O . GLY A 1 100 ? 13.554 -1.090 -10.786 1.00 76.88 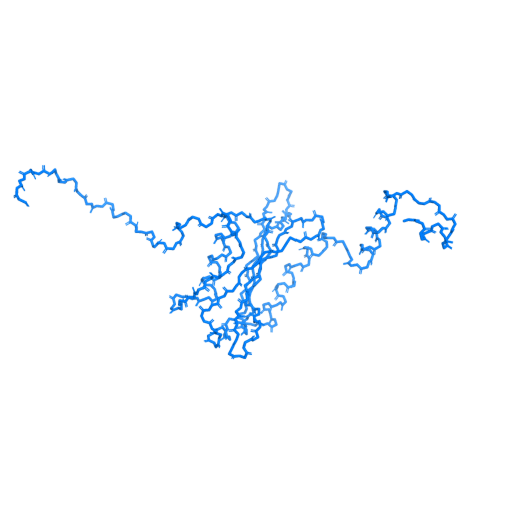100 GLY A O 1
ATOM 816 N N . LYS A 1 101 ? 12.084 -0.520 -12.405 1.00 81.31 101 LYS A N 1
ATOM 817 C CA . LYS A 1 101 ? 12.659 0.801 -12.697 1.00 81.31 101 LYS A CA 1
ATOM 818 C C . LYS A 1 101 ? 12.488 1.777 -11.527 1.00 81.31 101 LYS A C 1
ATOM 820 O O . LYS A 1 101 ? 13.379 2.580 -11.273 1.00 81.31 101 LYS A O 1
ATOM 825 N N . TYR A 1 102 ? 11.360 1.690 -10.826 1.00 80.75 102 TYR A N 1
ATOM 826 C CA . TYR A 1 102 ? 10.997 2.560 -9.711 1.00 80.75 102 TYR A CA 1
ATOM 827 C C . TYR A 1 102 ? 11.106 1.744 -8.420 1.00 80.75 102 TYR A C 1
ATOM 829 O O . TYR A 1 102 ? 10.229 0.944 -8.111 1.00 80.75 102 TYR A O 1
ATOM 837 N N . GLN A 1 103 ? 12.234 1.877 -7.724 1.00 80.44 103 GLN A N 1
ATOM 838 C CA . GLN A 1 103 ? 12.616 1.075 -6.553 1.00 80.44 103 GLN A CA 1
ATOM 839 C C . GLN A 1 103 ? 11.853 1.489 -5.277 1.00 80.44 103 GLN A C 1
ATOM 841 O O . GLN A 1 103 ? 12.467 1.827 -4.270 1.00 80.44 103 GLN A O 1
ATOM 846 N N . GLY A 1 104 ? 10.519 1.535 -5.334 1.00 90.56 104 GLY A N 1
ATOM 847 C CA . GLY A 1 104 ? 9.686 1.851 -4.172 1.00 90.56 104 GLY A CA 1
ATOM 848 C C . GLY A 1 104 ? 9.650 0.716 -3.147 1.00 90.56 104 GLY A C 1
ATOM 849 O O . GLY A 1 104 ? 10.211 -0.358 -3.356 1.00 90.56 104 GLY A O 1
ATOM 850 N N . VAL A 1 105 ? 8.934 0.936 -2.051 1.00 93.69 105 VAL A N 1
ATOM 851 C CA . VAL A 1 105 ? 8.709 -0.061 -0.999 1.00 93.69 105 VAL A CA 1
ATOM 852 C C . VAL A 1 105 ? 7.213 -0.249 -0.806 1.00 93.69 105 VAL A C 1
ATOM 854 O O . VAL A 1 105 ? 6.475 0.726 -0.661 1.00 93.69 105 VAL A O 1
ATOM 857 N N . LEU A 1 106 ? 6.770 -1.503 -0.816 1.00 95.56 106 LEU A N 1
ATOM 858 C CA . LEU A 1 106 ? 5.421 -1.892 -0.431 1.00 95.56 106 LEU A CA 1
ATOM 859 C C . LEU A 1 106 ? 5.407 -2.168 1.074 1.00 95.56 106 LEU A C 1
ATOM 861 O O . LEU A 1 106 ? 6.026 -3.123 1.533 1.00 95.56 106 LEU A O 1
ATOM 865 N N . LEU A 1 107 ? 4.687 -1.336 1.818 1.00 96.25 107 LEU A N 1
ATOM 866 C CA . LEU A 1 107 ? 4.410 -1.521 3.235 1.00 96.25 107 LEU A CA 1
ATOM 867 C C . LEU A 1 107 ? 3.058 -2.209 3.395 1.00 96.25 107 LEU A C 1
ATOM 869 O O . LEU A 1 107 ? 2.074 -1.816 2.758 1.00 96.25 107 LEU A O 1
ATOM 873 N N . VAL A 1 108 ? 2.993 -3.215 4.260 1.00 97.00 108 VAL A N 1
ATOM 874 C CA . VAL A 1 108 ? 1.757 -3.950 4.542 1.00 97.00 108 VAL A CA 1
ATOM 875 C C . VAL A 1 108 ? 1.557 -4.054 6.045 1.00 97.00 108 VAL A C 1
ATOM 877 O O . VAL A 1 108 ? 2.472 -4.426 6.776 1.00 97.00 108 VAL A O 1
ATOM 880 N N . VAL A 1 109 ? 0.339 -3.758 6.503 1.00 97.75 109 VAL A N 1
ATOM 881 C CA . VAL A 1 109 ? -0.108 -4.110 7.856 1.00 97.75 109 VAL A CA 1
ATOM 882 C C . VAL A 1 109 ? -0.972 -5.354 7.770 1.00 97.75 109 VAL A C 1
ATOM 884 O O . VAL A 1 109 ? -1.966 -5.381 7.039 1.00 97.75 109 VAL A O 1
ATOM 887 N N . VAL A 1 110 ? -0.632 -6.358 8.567 1.00 97.75 110 VAL A N 1
ATOM 888 C CA . VAL A 1 110 ? -1.447 -7.554 8.762 1.00 97.75 110 VAL A CA 1
ATOM 889 C C . VAL A 1 110 ? -1.880 -7.661 10.219 1.00 97.75 110 VAL A C 1
ATOM 891 O O . VAL A 1 110 ? -1.110 -7.409 11.143 1.00 97.75 110 VAL A O 1
ATOM 894 N N . ALA A 1 111 ? -3.129 -8.045 10.432 1.00 97.31 111 ALA A N 1
ATOM 895 C CA . ALA A 1 111 ? -3.652 -8.446 11.727 1.00 97.31 111 ALA A CA 1
ATOM 896 C C . ALA A 1 111 ? -3.760 -9.975 11.791 1.00 97.31 111 ALA A C 1
ATOM 898 O O . ALA A 1 111 ? -3.581 -10.672 10.791 1.00 97.31 111 ALA A O 1
ATOM 899 N N . MET A 1 112 ? -4.088 -10.498 12.967 1.00 97.00 112 MET A N 1
ATOM 900 C CA . MET A 1 112 ? -4.457 -11.901 13.134 1.00 97.00 112 MET A CA 1
ATOM 901 C C . MET A 1 112 ? -5.927 -11.985 13.537 1.00 97.00 112 MET A C 1
ATOM 903 O O . MET A 1 112 ? -6.333 -11.383 14.537 1.00 97.00 112 MET A O 1
ATOM 907 N N . ASN A 1 113 ? -6.732 -12.704 12.758 1.00 94.56 113 ASN A N 1
ATOM 908 C CA . ASN A 1 113 ? -8.149 -12.889 13.072 1.00 94.56 113 ASN A CA 1
ATOM 909 C C . ASN A 1 113 ? -8.344 -13.929 14.201 1.00 94.56 113 ASN A C 1
ATOM 911 O O . ASN A 1 113 ? -7.395 -1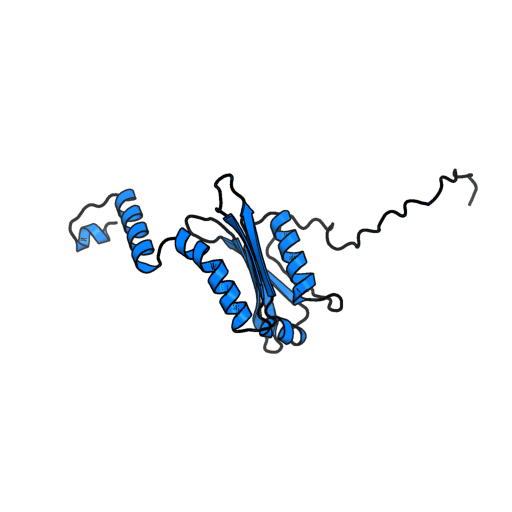4.579 14.648 1.00 94.56 113 ASN A O 1
ATOM 915 N N . ALA A 1 114 ? -9.584 -14.110 14.668 1.00 90.62 114 ALA A N 1
ATOM 916 C CA . ALA A 1 114 ? -9.908 -15.095 15.708 1.00 90.62 114 ALA A CA 1
ATOM 917 C C . ALA A 1 114 ? -9.560 -16.549 15.316 1.00 90.62 114 ALA A C 1
ATOM 919 O O . ALA A 1 114 ? -9.315 -17.380 16.191 1.00 90.62 114 ALA A O 1
ATOM 920 N N . ASN A 1 115 ? -9.466 -16.836 14.013 1.00 94.50 115 ASN A N 1
ATOM 921 C CA . ASN A 1 115 ? -9.071 -18.137 13.469 1.00 94.50 115 ASN A CA 1
ATOM 922 C C . ASN A 1 115 ? -7.547 -18.322 13.379 1.00 94.50 115 ASN A C 1
ATOM 924 O O . ASN A 1 115 ? -7.090 -19.352 12.891 1.00 94.50 115 ASN A O 1
ATOM 928 N N . ARG A 1 116 ? -6.752 -17.360 13.871 1.00 92.44 116 ARG A N 1
ATOM 929 C CA . ARG A 1 116 ? -5.279 -17.345 13.787 1.00 92.44 116 ARG A CA 1
ATOM 930 C C . ARG A 1 116 ? -4.740 -17.252 12.358 1.00 92.44 116 ARG A C 1
ATOM 932 O O . ARG A 1 116 ? -3.596 -17.616 12.101 1.00 92.44 116 ARG A O 1
ATOM 939 N N . GLU A 1 117 ? -5.545 -16.743 11.437 1.00 94.94 117 GLU A N 1
ATOM 940 C CA . GLU A 1 117 ? -5.142 -16.509 10.057 1.00 94.94 117 GLU A CA 1
ATOM 941 C C . GLU A 1 117 ? -4.574 -15.097 9.909 1.00 94.94 117 GLU A C 1
ATOM 943 O O . GLU A 1 117 ? -4.989 -14.157 10.599 1.00 94.94 117 GLU A O 1
ATOM 948 N N . ILE A 1 118 ? -3.626 -14.953 8.982 1.00 95.81 118 ILE A N 1
ATOM 949 C CA . ILE A 1 118 ? -3.085 -13.653 8.589 1.00 95.81 118 ILE A CA 1
ATOM 950 C C . ILE A 1 118 ? -4.182 -12.892 7.850 1.00 95.81 118 ILE A C 1
ATOM 952 O O . ILE A 1 118 ? -4.710 -13.359 6.843 1.00 95.81 118 ILE A O 1
ATOM 956 N N . PHE A 1 119 ? -4.501 -11.704 8.3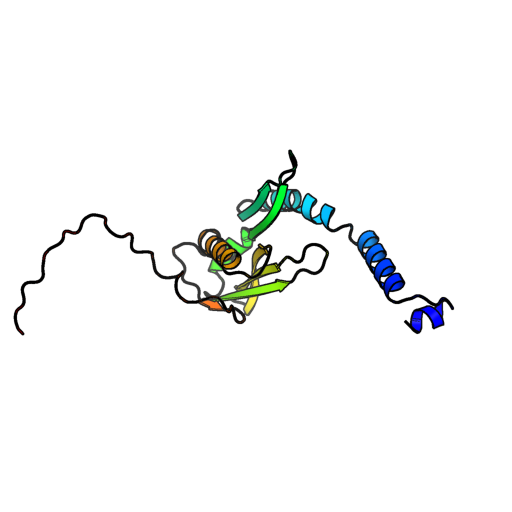47 1.00 96.88 119 PHE A N 1
ATOM 957 C CA . PHE A 1 119 ? -5.550 -10.850 7.819 1.00 96.88 119 PHE A CA 1
ATOM 958 C C . PHE A 1 119 ? -4.957 -9.532 7.307 1.00 96.88 119 PHE A C 1
ATOM 960 O O . PHE A 1 119 ? -4.602 -8.670 8.115 1.00 96.88 119 PHE A O 1
ATOM 967 N N . PRO A 1 120 ? -4.826 -9.346 5.983 1.00 97.06 120 PRO A N 1
ATOM 968 C CA . PRO A 1 120 ? -4.328 -8.099 5.420 1.00 97.06 120 PRO A CA 1
ATOM 969 C C . PRO A 1 120 ? -5.254 -6.923 5.732 1.00 97.06 120 PRO A C 1
ATOM 971 O O . PRO A 1 120 ? -6.447 -6.935 5.412 1.00 97.06 120 PRO A O 1
ATOM 974 N N . LEU A 1 121 ? -4.686 -5.893 6.353 1.00 97.56 121 LEU A N 1
ATOM 975 C CA . LEU A 1 121 ? -5.434 -4.750 6.854 1.00 97.56 121 LEU A CA 1
ATOM 976 C C . LEU A 1 121 ? -5.186 -3.497 6.014 1.00 97.56 121 LEU A C 1
ATOM 978 O O . LEU A 1 121 ? -6.136 -2.813 5.636 1.00 97.56 121 LEU A O 1
ATOM 982 N N . VAL A 1 122 ? -3.925 -3.198 5.708 1.00 98.25 122 VAL A N 1
ATOM 983 C CA . VAL A 1 122 ? -3.516 -1.958 5.034 1.00 98.25 122 VAL A CA 1
ATOM 984 C C . VAL A 1 122 ? -2.383 -2.230 4.066 1.00 98.25 122 VAL A C 1
ATOM 986 O O . VAL A 1 122 ? -1.527 -3.073 4.335 1.00 98.25 122 VAL A O 1
ATOM 989 N N . TYR A 1 123 ? -2.346 -1.448 2.994 1.00 97.81 123 TYR A N 1
ATOM 990 C CA . TYR A 1 123 ? -1.262 -1.430 2.029 1.00 97.81 123 TYR A CA 1
ATOM 991 C C . TYR A 1 123 ? -0.803 0.004 1.776 1.00 97.81 123 TYR A C 1
ATOM 993 O O . TYR A 1 123 ? -1.609 0.939 1.773 1.00 97.81 123 TYR A O 1
ATOM 1001 N N . ALA A 1 124 ? 0.483 0.180 1.507 1.00 97.50 124 ALA A N 1
ATOM 1002 C CA . ALA A 1 124 ? 1.014 1.429 0.996 1.00 97.50 124 ALA A CA 1
ATOM 1003 C C . ALA A 1 124 ? 2.211 1.190 0.083 1.00 97.50 124 ALA A C 1
ATOM 1005 O O . ALA A 1 124 ? 3.006 0.289 0.317 1.00 97.50 124 ALA A O 1
ATOM 1006 N N . VAL A 1 125 ? 2.372 2.030 -0.934 1.00 96.06 125 VAL A N 1
ATOM 1007 C CA . VAL A 1 125 ? 3.605 2.098 -1.722 1.00 96.06 125 VAL A CA 1
ATOM 1008 C C . VAL A 1 125 ? 4.249 3.444 -1.445 1.00 96.06 125 VAL A C 1
ATOM 1010 O O . VAL A 1 125 ? 3.628 4.481 -1.675 1.00 96.06 125 VAL A O 1
ATOM 1013 N N . VAL A 1 126 ? 5.484 3.426 -0.955 1.00 94.81 126 VAL A N 1
ATOM 1014 C CA . VAL A 1 126 ? 6.273 4.619 -0.621 1.00 94.81 126 VAL A CA 1
ATOM 1015 C C . VAL A 1 126 ? 7.577 4.640 -1.413 1.00 94.81 126 VAL A C 1
ATOM 1017 O O . VAL A 1 126 ? 8.026 3.615 -1.925 1.00 94.81 126 VAL A O 1
ATOM 1020 N N . ALA A 1 127 ? 8.197 5.813 -1.527 1.00 90.75 127 ALA A N 1
ATOM 1021 C CA . ALA A 1 127 ? 9.438 5.964 -2.282 1.00 90.75 127 ALA A CA 1
ATOM 1022 C C . ALA A 1 127 ? 10.636 5.248 -1.627 1.00 90.75 127 ALA A C 1
ATOM 1024 O O . ALA A 1 127 ? 11.511 4.768 -2.340 1.00 90.75 127 ALA A O 1
ATOM 1025 N N . SER A 1 128 ? 10.704 5.191 -0.291 1.00 88.62 128 SER A N 1
ATOM 1026 C CA . SER A 1 128 ? 11.756 4.478 0.453 1.00 88.62 128 SER A CA 1
ATOM 1027 C C . SER A 1 128 ? 11.381 4.251 1.923 1.00 88.62 128 SER A C 1
ATOM 1029 O O . SER A 1 128 ? 10.512 4.935 2.463 1.00 88.62 128 SER A O 1
ATOM 1031 N N . GLU A 1 129 ? 12.069 3.319 2.588 1.00 88.88 129 GLU A N 1
ATOM 1032 C CA . GLU A 1 129 ? 11.985 3.103 4.040 1.00 88.88 129 GLU A CA 1
ATOM 1033 C C . GLU A 1 129 ? 12.781 4.165 4.800 1.00 88.88 129 GLU A C 1
ATOM 1035 O O . GLU A 1 129 ? 13.930 3.969 5.194 1.00 88.88 129 GLU A O 1
ATOM 1040 N N . ASN A 1 130 ? 12.164 5.322 5.002 1.00 88.38 130 ASN A N 1
ATOM 1041 C CA . ASN A 1 130 ? 12.723 6.399 5.809 1.00 88.38 130 ASN A CA 1
ATOM 1042 C C . ASN A 1 130 ? 11.716 6.861 6.874 1.00 88.38 130 ASN A C 1
ATOM 1044 O O . ASN A 1 130 ? 10.521 6.570 6.790 1.00 88.38 130 ASN A O 1
ATOM 1048 N N . ALA A 1 131 ? 12.201 7.591 7.880 1.00 89.00 131 ALA A N 1
ATOM 1049 C CA . ALA A 1 131 ? 11.387 8.067 8.997 1.00 89.00 131 ALA A CA 1
ATOM 1050 C C . ALA A 1 131 ? 10.155 8.887 8.569 1.00 89.00 131 ALA A C 1
ATOM 1052 O O . ALA A 1 131 ? 9.111 8.783 9.208 1.00 89.00 131 ALA A O 1
ATOM 1053 N N . GLU A 1 132 ? 10.249 9.675 7.494 1.00 92.38 132 GLU A N 1
ATOM 1054 C CA . GLU A 1 132 ? 9.130 10.474 6.978 1.00 92.38 132 GLU A CA 1
ATOM 1055 C C . GLU A 1 132 ? 8.031 9.572 6.408 1.00 92.38 132 GLU A C 1
ATOM 1057 O O . GLU A 1 132 ? 6.862 9.712 6.769 1.00 92.38 132 GLU A O 1
ATOM 1062 N N . SER A 1 133 ? 8.415 8.587 5.595 1.00 92.38 133 SER A N 1
ATOM 1063 C CA . SER A 1 133 ? 7.486 7.643 4.978 1.00 92.38 133 SER A CA 1
ATOM 1064 C C . SER A 1 133 ? 6.828 6.739 6.020 1.00 92.38 133 SER A C 1
ATOM 1066 O O . SER A 1 133 ? 5.619 6.519 5.950 1.00 92.38 133 SER A O 1
ATOM 1068 N N . TRP A 1 134 ? 7.578 6.297 7.034 1.00 92.19 134 TRP A N 1
ATOM 1069 C CA . TRP A 1 134 ? 7.030 5.563 8.176 1.00 92.19 134 TRP A CA 1
ATOM 1070 C C . TRP A 1 134 ? 6.075 6.409 9.020 1.00 92.19 134 TRP A C 1
ATOM 1072 O O . TRP A 1 134 ? 4.993 5.936 9.362 1.00 92.19 134 TRP A O 1
ATOM 1082 N N . SER A 1 135 ? 6.437 7.657 9.332 1.00 93.06 135 SER A N 1
ATOM 1083 C CA . SER A 1 135 ? 5.585 8.551 10.130 1.00 93.06 135 SER A CA 1
ATOM 1084 C C . SER A 1 135 ? 4.255 8.804 9.432 1.00 93.06 135 SER A C 1
ATOM 1086 O O . SER A 1 135 ? 3.201 8.616 10.035 1.00 93.06 135 SER A O 1
ATOM 1088 N N . TRP A 1 136 ? 4.300 9.143 8.143 1.00 95.88 136 TRP A N 1
ATOM 1089 C CA . TRP A 1 136 ? 3.097 9.321 7.337 1.00 95.88 136 TRP A CA 1
ATOM 1090 C C . TRP A 1 136 ? 2.258 8.042 7.268 1.00 95.88 136 TRP A C 1
ATOM 1092 O O . TRP A 1 136 ? 1.045 8.091 7.456 1.00 95.88 136 TRP A O 1
ATOM 1102 N N . PHE A 1 137 ? 2.893 6.889 7.040 1.00 96.19 137 PHE A N 1
ATOM 1103 C CA . PHE A 1 137 ? 2.196 5.609 6.959 1.00 96.19 137 PHE A CA 1
ATOM 1104 C C . PHE A 1 137 ? 1.450 5.285 8.255 1.00 96.19 137 PHE A C 1
ATOM 1106 O O . PHE A 1 137 ? 0.254 5.000 8.217 1.00 96.19 137 PHE A O 1
ATOM 1113 N N . PHE A 1 138 ? 2.119 5.376 9.406 1.00 94.69 138 PHE A N 1
ATOM 1114 C CA . PHE A 1 138 ? 1.485 5.103 10.694 1.00 94.69 138 PHE A CA 1
ATOM 1115 C C . PHE A 1 138 ? 0.425 6.136 11.060 1.00 94.69 138 PHE A C 1
ATOM 1117 O O . PHE A 1 138 ? -0.593 5.756 11.630 1.00 94.69 138 PHE A O 1
ATOM 1124 N N . GLU A 1 139 ? 0.605 7.407 10.698 1.00 95.31 139 GLU A N 1
ATOM 1125 C CA . GLU A 1 139 ? -0.437 8.420 10.877 1.00 95.31 139 GLU A CA 1
ATOM 1126 C C . GLU A 1 139 ? -1.734 7.994 10.175 1.00 95.31 139 GLU A C 1
ATOM 1128 O O . GLU A 1 139 ? -2.786 7.974 10.813 1.00 95.31 139 GLU A O 1
ATOM 1133 N N . ARG A 1 140 ? -1.646 7.559 8.909 1.00 97.19 140 ARG A N 1
ATOM 1134 C CA . ARG A 1 140 ? -2.793 7.045 8.141 1.00 97.19 140 ARG A CA 1
ATOM 1135 C C . ARG A 1 140 ? -3.378 5.766 8.745 1.00 97.19 140 ARG A C 1
ATOM 1137 O O . ARG A 1 140 ? -4.591 5.656 8.890 1.00 97.19 140 ARG A O 1
ATOM 1144 N N . VAL A 1 141 ? -2.541 4.801 9.151 1.00 96.62 141 VAL A N 1
ATOM 1145 C CA . VAL A 1 141 ? -3.010 3.567 9.821 1.00 96.62 141 VAL A CA 1
ATOM 1146 C C . VAL A 1 141 ? -3.815 3.909 11.078 1.00 96.62 141 VAL A C 1
ATOM 1148 O O . VAL A 1 141 ? -4.903 3.368 11.290 1.00 96.62 141 VAL A O 1
ATOM 1151 N N . MET A 1 142 ? -3.296 4.808 11.913 1.00 95.12 142 MET A N 1
ATOM 1152 C CA . MET A 1 142 ? -3.934 5.156 13.178 1.00 95.12 142 MET A CA 1
ATOM 1153 C C . MET A 1 142 ? -5.215 5.966 12.970 1.00 95.12 142 MET A C 1
ATOM 1155 O O . MET A 1 142 ? -6.220 5.659 13.612 1.00 95.12 142 MET A O 1
ATOM 1159 N N . SER A 1 143 ? -5.215 6.955 12.068 1.00 95.25 143 SER A N 1
ATOM 1160 C CA . SER A 1 143 ? -6.388 7.806 11.837 1.00 95.25 143 SER A CA 1
ATOM 1161 C C . SER A 1 143 ? -7.507 7.087 11.096 1.00 95.25 143 SER A C 1
ATOM 1163 O O . SER A 1 143 ? -8.671 7.236 11.462 1.00 95.25 143 SER A O 1
ATOM 1165 N N . ASP A 1 144 ? -7.163 6.304 10.075 1.00 96.19 144 ASP A N 1
ATOM 1166 C CA . ASP A 1 144 ? -8.140 5.847 9.086 1.00 96.19 144 ASP A CA 1
ATOM 1167 C C . ASP A 1 144 ? -8.596 4.399 9.324 1.00 96.19 144 ASP A C 1
ATOM 1169 O O . ASP A 1 144 ? -9.623 3.983 8.787 1.00 96.19 144 ASP A O 1
ATOM 1173 N N . VAL A 1 145 ? -7.850 3.621 10.122 1.00 95.94 145 VAL A N 1
ATOM 1174 C CA . VAL A 1 145 ? -8.097 2.179 10.302 1.00 95.94 145 VAL A CA 1
ATOM 1175 C C . VAL A 1 145 ? -8.230 1.767 11.767 1.00 95.94 145 VAL A C 1
ATOM 1177 O O . VAL A 1 145 ? -9.158 1.036 12.109 1.00 95.94 145 VAL A O 1
ATOM 1180 N N . VAL A 1 146 ? -7.324 2.205 12.647 1.00 94.62 146 VAL A N 1
ATOM 1181 C CA . VAL A 1 146 ? -7.379 1.840 14.077 1.00 94.62 146 VAL A CA 1
ATOM 1182 C C . VAL A 1 146 ? -8.411 2.682 14.833 1.00 94.62 146 VAL A C 1
ATOM 1184 O O . VAL A 1 146 ? -9.162 2.137 15.646 1.00 94.62 146 VAL A O 1
ATOM 1187 N N . GLY A 1 147 ? -8.462 3.986 14.552 1.00 90.00 147 GLY A N 1
ATOM 1188 C CA . GLY A 1 147 ? -9.296 4.952 15.265 1.00 90.00 147 GLY A CA 1
ATOM 1189 C C . GLY A 1 147 ? -8.735 5.343 16.640 1.00 90.00 147 GLY A C 1
ATOM 1190 O O . GLY A 1 147 ? -7.766 4.764 17.132 1.00 90.00 147 GLY A O 1
ATOM 1191 N N . SER A 1 148 ? -9.356 6.336 17.284 1.00 86.75 148 SER A N 1
ATOM 1192 C CA . SER A 1 148 ? -8.918 6.880 18.584 1.00 86.75 148 SER A CA 1
ATOM 1193 C C . SER A 1 148 ? -9.139 5.938 19.769 1.00 86.75 148 SER A C 1
ATOM 1195 O O . SER A 1 148 ? -8.441 6.033 20.777 1.00 86.75 148 SER A O 1
ATOM 1197 N N . ASP A 1 149 ? -10.108 5.031 19.657 1.00 86.75 149 ASP A N 1
ATOM 1198 C CA . ASP A 1 149 ? -10.660 4.321 20.816 1.00 86.75 149 ASP A CA 1
ATOM 1199 C C . ASP A 1 149 ? -10.019 2.941 21.032 1.00 86.75 149 ASP A C 1
ATOM 1201 O O . ASP A 1 149 ? -10.225 2.295 22.063 1.00 86.75 149 ASP A O 1
ATOM 1205 N N . ARG A 1 150 ? -9.222 2.467 20.066 1.00 88.31 150 ARG A N 1
ATOM 1206 C CA . ARG A 1 150 ? -8.606 1.137 20.085 1.00 88.31 150 ARG A CA 1
ATOM 1207 C C . ARG A 1 150 ? -7.104 1.238 20.327 1.00 88.31 150 ARG A C 1
ATOM 1209 O O . ARG A 1 150 ? -6.374 1.904 19.604 1.00 88.31 150 ARG A O 1
ATOM 1216 N N . ARG A 1 151 ? -6.620 0.490 21.320 1.00 91.00 151 ARG A N 1
ATOM 1217 C CA . ARG A 1 151 ? -5.184 0.276 21.547 1.00 91.00 151 ARG A CA 1
ATOM 1218 C C . ARG A 1 151 ? -4.728 -0.979 20.813 1.00 91.00 151 ARG A C 1
ATOM 1220 O O . ARG A 1 151 ? -5.392 -2.011 20.893 1.00 91.00 151 ARG A O 1
ATOM 1227 N N . VAL A 1 152 ? -3.605 -0.882 20.108 1.00 94.06 152 VAL A N 1
ATOM 1228 C CA . VAL A 1 152 ? -3.046 -1.958 19.282 1.00 94.06 152 VAL A CA 1
ATOM 1229 C C . VAL A 1 152 ? -1.553 -2.083 19.572 1.00 94.06 152 VAL A C 1
ATOM 1231 O O . VAL A 1 152 ? -0.853 -1.078 19.676 1.00 94.06 152 VAL A O 1
ATOM 1234 N N . CYS A 1 153 ? -1.062 -3.312 19.712 1.00 94.50 153 CYS A N 1
ATOM 1235 C CA . CYS A 1 153 ? 0.367 -3.607 19.749 1.00 94.50 153 CYS A CA 1
ATOM 1236 C C . CYS A 1 153 ? 0.900 -3.733 18.316 1.00 94.50 153 CYS A C 1
ATOM 1238 O O . CYS A 1 153 ? 0.320 -4.460 17.511 1.00 94.50 153 CYS A O 1
ATOM 1240 N N . ILE A 1 154 ? 1.987 -3.031 17.999 1.00 93.44 154 ILE A N 1
ATOM 1241 C CA . ILE A 1 154 ? 2.619 -3.067 16.677 1.00 93.44 154 ILE A CA 1
ATOM 1242 C C . ILE A 1 154 ? 3.906 -3.885 16.768 1.00 93.44 154 ILE A C 1
ATOM 1244 O O . ILE A 1 154 ? 4.763 -3.612 17.609 1.00 93.44 154 ILE A O 1
ATOM 1248 N N . ILE A 1 155 ? 4.037 -4.866 15.883 1.00 93.44 155 ILE A N 1
ATOM 1249 C CA . ILE A 1 155 ? 5.243 -5.667 15.672 1.00 93.44 155 ILE A CA 1
ATOM 1250 C C . ILE A 1 155 ? 5.808 -5.300 14.301 1.00 93.44 155 ILE A C 1
ATOM 1252 O O . ILE A 1 155 ? 5.058 -5.166 13.341 1.00 93.44 155 ILE A O 1
ATOM 1256 N N . SER A 1 156 ? 7.122 -5.139 14.202 1.00 89.81 156 SER A N 1
ATOM 1257 C CA . SER A 1 156 ? 7.816 -4.891 12.938 1.00 89.81 156 SER A CA 1
ATOM 1258 C C . SER A 1 156 ? 9.194 -5.537 12.977 1.00 89.81 156 SER A C 1
ATOM 1260 O O . SER A 1 156 ? 9.795 -5.614 14.054 1.00 89.81 156 SER A O 1
ATOM 1262 N N . ASP A 1 157 ? 9.722 -5.953 11.823 1.00 82.88 157 ASP A N 1
ATOM 1263 C CA . ASP A 1 157 ? 11.162 -6.209 11.707 1.00 82.88 157 ASP A CA 1
ATOM 1264 C C . ASP A 1 157 ? 11.920 -4.884 11.900 1.00 82.88 157 ASP A C 1
ATOM 1266 O O . ASP A 1 157 ? 11.372 -3.813 11.641 1.00 82.88 157 ASP A O 1
ATOM 1270 N N . ARG A 1 158 ? 13.135 -4.958 12.451 1.00 60.97 158 ARG A N 1
ATOM 1271 C CA . ARG A 1 158 ? 13.971 -3.877 12.997 1.00 60.97 158 ARG A CA 1
ATOM 1272 C C . ARG A 1 158 ? 13.866 -2.564 12.212 1.00 60.97 158 ARG A C 1
ATOM 1274 O O . ARG A 1 158 ? 14.697 -2.265 11.358 1.00 60.97 158 ARG A O 1
ATOM 1281 N N . ILE A 1 159 ? 12.929 -1.704 12.598 1.00 57.50 159 ILE A N 1
ATOM 1282 C CA . ILE A 1 159 ? 12.895 -0.326 12.113 1.00 57.50 159 ILE A CA 1
ATOM 1283 C C . ILE A 1 159 ? 13.972 0.445 12.879 1.00 57.50 159 ILE A C 1
ATOM 1285 O O . ILE A 1 159 ? 13.788 0.812 14.039 1.00 57.50 159 ILE A O 1
ATOM 1289 N N . PHE A 1 160 ? 15.106 0.713 12.228 1.00 45.44 160 PHE A N 1
ATOM 1290 C CA . PHE A 1 160 ? 16.257 1.417 12.817 1.00 45.44 160 PHE A CA 1
ATOM 1291 C C . PHE A 1 160 ? 15.940 2.863 13.275 1.00 45.44 160 PHE A C 1
ATOM 1293 O O . PHE A 1 160 ? 16.782 3.522 13.876 1.00 45.44 160 PHE A O 1
ATOM 1300 N N . GLN A 1 161 ? 14.729 3.375 13.019 1.00 50.66 161 GLN A N 1
ATOM 1301 C CA . GLN A 1 161 ? 14.333 4.765 13.278 1.00 50.66 161 GLN A CA 1
ATOM 1302 C C . GLN A 1 161 ? 13.197 4.969 14.291 1.00 50.66 161 GLN A C 1
ATOM 1304 O O . GLN A 1 161 ? 12.857 6.118 14.568 1.00 50.66 161 GLN A O 1
ATOM 1309 N N . PHE A 1 162 ? 12.665 3.925 14.939 1.00 50.31 162 PHE A N 1
ATOM 1310 C CA . PHE A 1 162 ? 11.746 4.124 16.072 1.00 50.31 162 PHE A CA 1
ATOM 1311 C C . PHE A 1 162 ? 12.507 4.495 17.357 1.00 50.31 162 PHE A C 1
ATOM 1313 O O . PHE A 1 162 ? 12.605 3.719 18.307 1.00 50.31 162 PHE A O 1
ATOM 1320 N N . ARG A 1 163 ? 13.030 5.724 17.422 1.00 40.06 163 ARG A N 1
ATOM 1321 C CA . ARG A 1 163 ? 13.307 6.385 18.704 1.00 40.06 163 ARG A CA 1
ATOM 1322 C C . ARG A 1 163 ? 12.020 7.090 19.136 1.00 40.06 163 ARG A C 1
ATOM 1324 O O . ARG A 1 163 ? 11.701 8.124 18.581 1.00 40.06 163 ARG A O 1
ATOM 1331 N N . GLN A 1 164 ? 11.272 6.448 20.038 1.00 39.00 164 GLN A N 1
ATOM 1332 C CA . GLN A 1 164 ? 10.258 6.907 21.023 1.00 39.00 164 GLN A CA 1
ATOM 1333 C C . GLN A 1 164 ? 9.497 8.264 20.937 1.00 39.00 164 GLN A C 1
ATOM 1335 O O . GLN A 1 164 ? 8.693 8.524 21.826 1.00 39.00 164 GLN A O 1
ATOM 1340 N N . GLU A 1 165 ? 9.625 9.115 19.924 1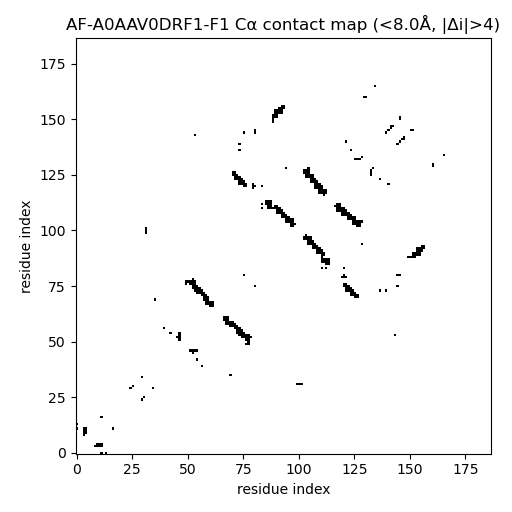.00 38.25 165 GLU A N 1
ATOM 1341 C CA . GLU A 1 165 ? 9.068 10.481 19.945 1.00 38.25 165 GLU A CA 1
ATOM 1342 C C . GLU A 1 165 ? 7.639 10.608 19.383 1.00 38.25 165 GLU A C 1
ATOM 1344 O O . GLU A 1 165 ? 7.008 11.646 19.554 1.00 38.25 165 GLU A O 1
ATOM 1349 N N . ALA A 1 166 ? 7.088 9.570 18.742 1.00 45.09 166 ALA A N 1
ATOM 1350 C CA . ALA A 1 166 ? 5.800 9.665 18.037 1.00 45.09 166 ALA A CA 1
ATOM 1351 C C . ALA A 1 166 ? 4.558 9.251 18.858 1.00 45.09 166 ALA A C 1
ATOM 1353 O O . ALA A 1 166 ? 3.439 9.404 18.375 1.00 45.09 166 ALA A O 1
ATOM 1354 N N . LEU A 1 167 ? 4.721 8.723 20.078 1.00 44.78 167 LEU A N 1
ATOM 1355 C CA . LEU A 1 167 ? 3.600 8.232 20.904 1.00 44.78 167 LEU A CA 1
ATOM 1356 C C . LEU A 1 167 ? 3.366 9.028 22.194 1.00 44.78 167 LEU A C 1
ATOM 1358 O O . LEU A 1 167 ? 2.473 8.689 22.970 1.00 44.78 167 LEU A O 1
ATOM 1362 N N . THR A 1 168 ? 4.112 10.106 22.427 1.00 30.97 168 THR A N 1
ATOM 1363 C CA . THR A 1 168 ? 3.747 11.088 23.449 1.00 30.97 168 THR A CA 1
ATOM 1364 C C . THR A 1 168 ? 2.827 12.135 22.818 1.00 30.97 168 THR A C 1
ATOM 1366 O O . THR A 1 168 ? 3.175 12.714 21.786 1.00 30.97 168 THR A O 1
ATOM 1369 N N . PRO A 1 169 ? 1.642 12.418 23.396 1.00 35.03 169 PRO A N 1
ATOM 1370 C CA . PRO A 1 169 ? 0.888 13.599 23.010 1.00 35.03 169 PRO A CA 1
ATOM 1371 C C . PRO A 1 169 ? 1.817 14.801 23.164 1.00 35.03 169 PRO A C 1
ATOM 1373 O O . PRO A 1 169 ? 2.335 15.037 24.258 1.00 35.03 169 PRO A O 1
ATOM 1376 N N . LYS A 1 170 ? 2.059 15.544 22.078 1.00 42.19 170 LYS A N 1
ATOM 1377 C CA . LYS A 1 170 ? 2.718 16.847 22.172 1.00 42.19 170 LYS A CA 1
ATOM 1378 C C . LYS A 1 170 ? 1.864 17.694 23.110 1.00 42.19 170 LYS A C 1
ATOM 1380 O O . LYS A 1 170 ? 0.797 18.158 22.718 1.00 42.19 170 LYS A O 1
ATOM 1385 N N . GLN A 1 171 ? 2.302 17.861 24.355 1.00 35.88 171 GLN A N 1
ATOM 1386 C CA . GLN A 1 171 ? 1.781 18.913 25.212 1.00 35.88 171 GLN A CA 1
ATOM 1387 C C . GLN A 1 171 ? 2.020 20.222 24.461 1.00 35.88 171 GLN A C 1
ATOM 1389 O O . GLN A 1 171 ? 3.164 20.599 24.207 1.00 35.88 171 GLN A O 1
ATOM 1394 N N . CYS A 1 172 ? 0.942 20.878 24.033 1.00 33.59 172 CYS A N 1
ATOM 1395 C CA . CYS A 1 172 ? 1.024 22.248 23.555 1.00 33.59 172 CYS A CA 1
ATOM 1396 C C . CYS A 1 172 ? 1.645 23.084 24.682 1.00 33.59 172 CYS A C 1
ATOM 1398 O O . CYS A 1 172 ? 1.128 23.030 25.799 1.00 33.59 172 CYS A O 1
ATOM 1400 N N . PRO A 1 173 ? 2.727 23.844 24.449 1.00 33.66 173 PRO A N 1
ATOM 1401 C CA . PRO A 1 173 ? 3.209 24.762 25.460 1.00 33.66 173 PRO A CA 1
ATOM 1402 C C . PRO A 1 173 ? 2.169 25.871 25.597 1.00 33.66 173 PRO A C 1
ATOM 1404 O O . PRO A 1 173 ? 1.901 26.613 24.649 1.00 33.66 173 PRO A O 1
ATOM 1407 N N . ASN A 1 174 ? 1.552 25.957 26.768 1.00 38.56 174 ASN A N 1
ATOM 1408 C CA . ASN A 1 174 ? 0.665 27.050 27.130 1.00 38.56 174 ASN A CA 1
ATOM 1409 C C . ASN A 1 174 ? 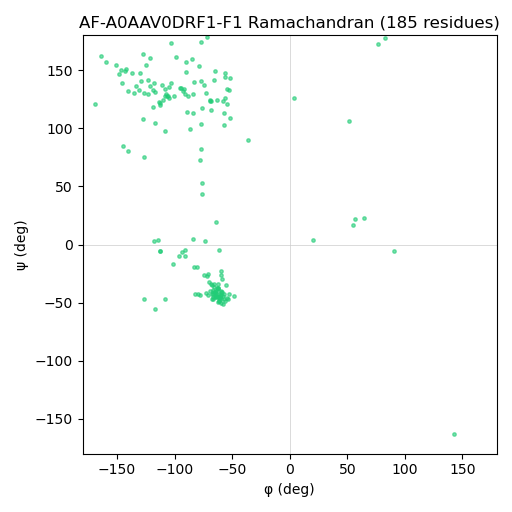1.482 28.355 27.012 1.00 38.56 174 ASN A C 1
ATOM 1411 O O . ASN A 1 174 ? 2.504 28.463 27.688 1.00 38.56 174 ASN A O 1
ATOM 1415 N N . PRO A 1 175 ? 1.078 29.364 26.216 1.00 31.58 175 PRO A N 1
ATOM 1416 C CA . PRO A 1 175 ? 1.884 30.578 26.029 1.00 31.58 175 PRO A CA 1
ATOM 1417 C C . PRO A 1 175 ? 1.875 31.525 27.240 1.00 31.58 175 PRO A C 1
ATOM 1419 O O . PRO A 1 175 ? 2.435 32.614 27.175 1.00 31.58 175 PRO A O 1
ATOM 1422 N N . TRP A 1 176 ? 1.219 31.136 28.336 1.00 32.28 176 TRP A N 1
ATOM 1423 C CA . TRP A 1 176 ? 0.944 32.001 29.476 1.00 32.28 176 TRP A CA 1
ATOM 1424 C C . TRP A 1 176 ? 1.107 31.234 30.791 1.00 32.28 176 TRP A C 1
ATOM 1426 O O . TRP A 1 176 ? 0.135 30.790 31.398 1.00 32.28 176 TRP A O 1
ATOM 1436 N N . SER A 1 177 ? 2.349 31.087 31.247 1.00 33.47 177 SER A N 1
ATOM 1437 C CA . SER A 1 177 ? 2.640 30.887 32.669 1.00 33.47 177 SER A CA 1
ATOM 1438 C C . SER A 1 177 ? 3.954 31.578 33.026 1.00 33.47 177 SER A C 1
ATOM 1440 O O . SER A 1 177 ? 5.037 31.007 32.951 1.00 33.47 177 SER A O 1
ATOM 1442 N N . GLU A 1 178 ? 3.788 32.866 33.311 1.00 35.56 178 GLU A N 1
ATOM 1443 C CA . GLU A 1 178 ? 4.561 33.759 34.174 1.00 35.56 178 GLU A CA 1
ATOM 1444 C C . GLU A 1 178 ? 5.832 33.213 34.841 1.00 35.56 178 GLU A C 1
ATOM 1446 O O . GLU A 1 178 ? 5.815 32.292 35.659 1.00 35.56 178 GLU A O 1
ATOM 1451 N N . HIS A 1 179 ? 6.919 33.949 34.603 1.00 36.88 179 HIS A N 1
ATOM 1452 C CA . HIS A 1 179 ? 8.075 34.035 35.481 1.00 36.88 179 HIS A CA 1
ATOM 1453 C C . HIS A 1 179 ? 7.647 34.374 36.917 1.00 36.88 179 HIS A C 1
ATOM 1455 O O . HIS A 1 179 ? 7.303 35.515 37.226 1.00 36.88 179 HIS A O 1
ATOM 1461 N N . ARG A 1 180 ? 7.753 33.402 37.823 1.00 33.56 180 ARG A N 1
ATOM 1462 C CA . ARG A 1 180 ? 7.952 33.665 39.250 1.00 33.56 180 ARG A CA 1
ATOM 1463 C C . ARG A 1 180 ? 9.279 33.056 39.679 1.00 33.56 180 ARG A C 1
ATOM 1465 O O . ARG A 1 180 ? 9.497 31.856 39.554 1.00 33.56 180 ARG A O 1
ATOM 1472 N N . ASN A 1 181 ? 10.174 33.932 40.130 1.00 32.25 181 ASN A N 1
ATOM 1473 C CA . ASN A 1 181 ? 11.485 33.594 40.673 1.00 32.25 181 ASN A CA 1
ATOM 1474 C C . ASN A 1 181 ? 11.362 32.605 41.845 1.00 32.25 181 ASN A C 1
ATOM 1476 O O . ASN A 1 181 ? 10.436 32.747 42.649 1.00 32.25 181 ASN A O 1
ATOM 1480 N N . PRO A 1 182 ? 12.301 31.659 42.009 1.00 35.81 182 PRO A N 1
ATOM 1481 C CA . PRO A 1 182 ? 12.318 30.800 43.179 1.00 35.81 182 PRO A CA 1
ATOM 1482 C C . PRO A 1 182 ? 12.862 31.569 44.391 1.00 35.81 182 PRO A C 1
ATOM 1484 O O . PRO A 1 182 ? 14.018 31.990 44.420 1.00 35.81 182 PRO A O 1
ATOM 1487 N N . THR A 1 183 ? 12.032 31.734 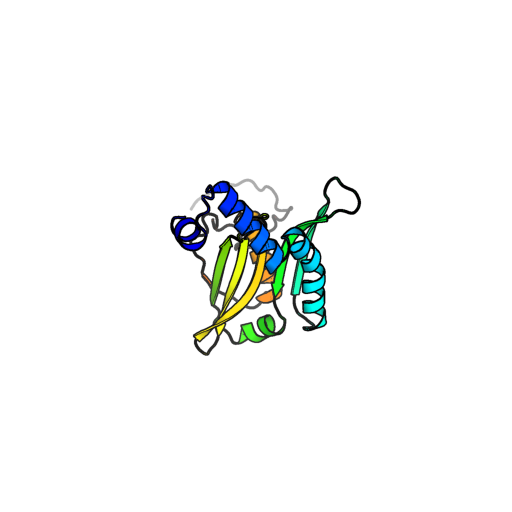45.417 1.00 36.19 183 THR A N 1
ATOM 1488 C CA . THR A 1 183 ? 12.492 31.930 46.799 1.00 36.19 183 THR A CA 1
ATOM 1489 C C . THR A 1 183 ? 13.003 30.599 47.363 1.00 36.19 183 THR A C 1
ATOM 1491 O O . THR A 1 183 ? 12.337 29.582 47.159 1.00 36.19 183 THR A O 1
ATOM 1494 N N . PRO A 1 184 ? 14.133 30.570 48.093 1.00 37.81 184 PRO A N 1
ATOM 1495 C CA . PRO A 1 184 ? 14.641 29.355 48.718 1.00 37.81 184 PRO A CA 1
ATOM 1496 C C . PRO A 1 184 ? 14.131 29.217 50.161 1.00 37.81 184 PRO A C 1
ATOM 1498 O O . PRO A 1 184 ? 14.239 30.162 50.938 1.00 37.81 184 PRO A O 1
ATOM 1501 N N . ALA A 1 185 ? 13.629 28.036 50.531 1.00 32.69 185 ALA A N 1
ATOM 1502 C CA . ALA A 1 185 ? 13.631 27.510 51.904 1.00 32.69 185 ALA A CA 1
ATOM 1503 C C . ALA A 1 185 ? 13.207 26.028 51.876 1.00 32.69 185 ALA A C 1
ATOM 1505 O O . ALA A 1 185 ? 12.210 25.705 51.239 1.00 32.69 185 ALA A O 1
ATOM 1506 N N . PHE A 1 186 ? 14.049 25.102 52.360 1.00 35.62 186 PHE A N 1
ATOM 1507 C CA . PHE A 1 186 ? 13.905 24.428 53.671 1.00 35.62 186 PHE A CA 1
ATOM 1508 C C . PHE A 1 186 ? 12.487 23.838 53.836 1.00 35.62 186 PHE A C 1
ATOM 1510 O O . PHE A 1 186 ? 11.541 24.597 54.010 1.00 35.62 186 PHE A O 1
ATOM 1517 N N . TRP A 1 187 ? 12.230 22.531 53.761 1.00 44.62 187 TRP A N 1
ATOM 1518 C CA . TRP A 1 187 ? 12.967 21.329 54.170 1.00 44.62 187 TRP A CA 1
ATOM 1519 C C . TRP A 1 187 ? 12.802 20.194 53.157 1.00 44.62 187 TRP A C 1
ATOM 1521 O O . TRP A 1 187 ? 11.762 20.187 52.462 1.00 44.62 187 TRP A O 1
#

Organism: NCBI:txid186058

Mean predicted aligned error: 10.65 Å

pLDDT: mean 83.88, std 20.21, range [30.97, 98.38]

Secondary structure (DSSP, 8-state):
-HHHHHHH-----HHHHHHHHHHHHHHHH--HHHHHHHHHHHHHHHHHHSTT-EEEEEEEE-SSTT-EEEEEEEEE-HHHHHHGGGS-SEEEEEEEEPPSSS--EEEEEEEE-TTS-EEEEEEEEESSSSHHHHHHHHHHHIIIII-SS---EEEES--TT--S-SSS------S-----PPPP---

Foldseek 3Di:
DVVCCVVPVDDDDPVRVVVVVVVVCCVVPNAPVVVVVCVVVVVVVQCVVQPLKDKDWDWDDDPDPPDTHGAKMKIFGPVLLVQCVQFDLEKEKEWDFDDDPQGWIKIWIWTQGPVRDTHTGMIMTHSDLDPVRVLVRVVCCDPRRQDDPGHHHYHYDDSVPPPPPNPDDPPDPDPDDDDDDDDDDDD

InterPro domains:
  IPR018289 MULE transposase domain [PF10551] (90-158)

Nearest PDB structures (foldseek):
  8wwc-assembly2_D  TM=4.056E-01  e=1.115E-02  synthetic construct
  8wwc-assembly1_C  TM=3.983E-01  e=8.488E-02  synthetic construct
  5mhh-assembly1_A  TM=2.257E-01  e=1.601E-01  Homo sapiens
  2g2w-assembly1_A  TM=2.941E-01  e=1.899E+00  Klebsiella pneumoniae
  3gyp-assembly1_A  TM=2.797E-01  e=3.154E+00  Saccharomyces cerevisiae